Protein AF-A0A1V5GXY2-F1 (afdb_monomer_lite)

Sequence (217 aa):
MSWTTAIADFRTQANDGPTDKLRHRKKVFGVQDSVNTVFKTLEFRRITDFTAPTGVTGVFVNNALVTVTADDFDVGEFNVETAPADGDELVCTYYIQFFLDTEISLFLNLATQWLGFGEDFTNVGVGFRPAAIQYAIYEGFNKLAMKWHENQSQTFRLEDAPNKENIEYLNWMNATADNALKRATELRDNNYTRQGQSKAPLFKVAGGRVQNTTPMR

Radius of gyration: 25.31 Å; chains: 1; bounding box: 48×54×92 Å

Foldseek 3Di:
DDDPDLLVVLCVVLLFDQASAKDAFAAWDDAQAQPDFKIFDPAQAFPDDQQDDDPRWHKDKQNHGFHWPDADRRRRMTGTPTRHHHPITITTMTTGGQDDSVLLLVLLQVLCVVVVQHRDNVSDDPLLSLLSSLSSLLVSLVVSLVVLVVCLVVPDDPVCRDDPVSVVVSVVSNVSSVVSNVVSVVSSLVSCVVVVNNPDPPDDPPPPPDPPDDDDD

pLDDT: mean 80.66, std 13.04, range [42.75, 95.19]

Secondary structure (DSSP, 8-state):
---S-HHHHHHHHTT-STTS-EEEEEE-BS--SSS--EEE-S-S-B-S-SSS--TTSEEEETTEEE-EEEEETTTTEEEESSPPPTT--EEEEEEB-S--HHHHHHHHHHHHHHHTS-S-GGGS-TTTHHHHHHHHHHHHHHHHHHHHHHHHHHH--TTSPPPTHHHHHHHHHHHHHHHHHHHHHHHHHHHHHHTTGGGS-TT----------PPP-

Structure (mmCIF, N/CA/C/O backbone):
data_AF-A0A1V5GXY2-F1
#
_entry.id   AF-A0A1V5GXY2-F1
#
loop_
_atom_site.group_PDB
_atom_site.id
_atom_site.type_symbol
_atom_site.label_atom_id
_atom_site.label_alt_id
_atom_site.label_comp_id
_atom_site.label_asym_id
_atom_site.label_entity_id
_atom_site.label_seq_id
_atom_site.pdbx_PDB_ins_code
_atom_site.Cartn_x
_atom_site.Cartn_y
_atom_site.Cartn_z
_atom_site.occupancy
_atom_site.B_iso_or_equiv
_atom_site.auth_seq_id
_atom_site.auth_comp_id
_atom_site.auth_asym_id
_atom_site.auth_atom_id
_atom_site.pdbx_PDB_model_num
ATOM 1 N N . MET A 1 1 ? -23.423 -9.133 5.964 1.00 44.66 1 MET A N 1
ATOM 2 C CA . MET A 1 1 ? -22.406 -9.673 5.041 1.00 44.66 1 MET A CA 1
ATOM 3 C C . MET A 1 1 ? -21.208 -10.091 5.873 1.00 44.66 1 MET A C 1
ATOM 5 O O . MET A 1 1 ? -20.559 -9.228 6.442 1.00 44.66 1 MET A O 1
ATOM 9 N N . SER A 1 2 ? -21.025 -11.396 6.063 1.00 42.75 2 SER A N 1
ATOM 10 C CA . SER A 1 2 ? -19.860 -11.978 6.734 1.00 42.75 2 SER A CA 1
ATOM 11 C C . SER A 1 2 ? -18.850 -12.296 5.642 1.00 42.75 2 SER A C 1
ATOM 13 O O . SER A 1 2 ? -19.100 -13.208 4.858 1.00 42.75 2 SER A O 1
ATOM 15 N N . TRP A 1 3 ? -17.768 -11.534 5.542 1.00 56.09 3 TRP A N 1
ATOM 16 C CA . TRP A 1 3 ? -16.662 -11.884 4.658 1.00 56.09 3 TRP A CA 1
ATOM 17 C C . TRP A 1 3 ? -15.856 -13.018 5.304 1.00 56.09 3 TRP A C 1
ATOM 19 O O . TRP A 1 3 ? -15.869 -13.191 6.524 1.00 56.09 3 TRP A O 1
ATOM 29 N N . THR A 1 4 ? -15.242 -13.867 4.485 1.00 71.31 4 THR A N 1
ATOM 30 C CA . THR A 1 4 ? -14.711 -15.178 4.895 1.00 71.31 4 THR A CA 1
ATOM 31 C C . THR A 1 4 ? -13.510 -15.098 5.841 1.00 71.31 4 THR A C 1
ATOM 33 O O . THR A 1 4 ? -13.346 -15.996 6.662 1.00 71.31 4 THR A O 1
ATOM 36 N N . THR A 1 5 ? -12.698 -14.033 5.782 1.00 85.44 5 THR A N 1
ATOM 37 C CA . THR A 1 5 ? -11.563 -13.791 6.694 1.00 85.44 5 THR A CA 1
ATOM 38 C C . THR A 1 5 ? -11.345 -12.293 6.942 1.00 85.44 5 THR A C 1
ATOM 40 O O . THR A 1 5 ? -11.671 -11.462 6.096 1.00 85.44 5 THR A O 1
ATOM 43 N N . ALA A 1 6 ? -10.729 -11.943 8.078 1.00 85.19 6 ALA A N 1
ATOM 44 C CA . ALA A 1 6 ? -10.382 -10.558 8.427 1.00 85.19 6 ALA A CA 1
ATOM 45 C C . ALA A 1 6 ? -9.431 -9.893 7.409 1.00 85.19 6 ALA A C 1
ATOM 47 O O . ALA A 1 6 ? -9.502 -8.689 7.169 1.00 85.19 6 ALA A O 1
ATOM 48 N N . ILE A 1 7 ? -8.565 -10.691 6.779 1.00 89.75 7 ILE A N 1
ATOM 49 C CA . ILE A 1 7 ? -7.644 -10.239 5.729 1.00 89.75 7 ILE A CA 1
ATOM 50 C C . ILE A 1 7 ? -8.418 -9.886 4.454 1.00 89.75 7 ILE A C 1
ATOM 52 O O . ILE A 1 7 ? -8.183 -8.833 3.866 1.00 89.75 7 ILE A O 1
ATOM 56 N N . ALA A 1 8 ? -9.374 -10.724 4.039 1.00 88.25 8 ALA A N 1
ATOM 57 C CA . ALA A 1 8 ? -10.219 -10.430 2.881 1.00 88.25 8 ALA A CA 1
ATOM 58 C C . ALA A 1 8 ? -11.080 -9.175 3.113 1.00 88.25 8 ALA A C 1
ATOM 60 O O . ALA A 1 8 ? -11.234 -8.348 2.211 1.00 88.25 8 ALA A O 1
ATOM 61 N N . ASP A 1 9 ? -11.577 -9.004 4.340 1.00 88.12 9 ASP A N 1
ATOM 62 C CA . ASP A 1 9 ? -12.283 -7.803 4.793 1.00 88.12 9 ASP A CA 1
ATOM 63 C C . ASP A 1 9 ? -11.425 -6.540 4.638 1.00 88.12 9 ASP A C 1
ATOM 65 O O . ASP A 1 9 ? -11.857 -5.551 4.039 1.00 88.12 9 ASP A O 1
ATOM 69 N N . PHE A 1 10 ? -10.186 -6.590 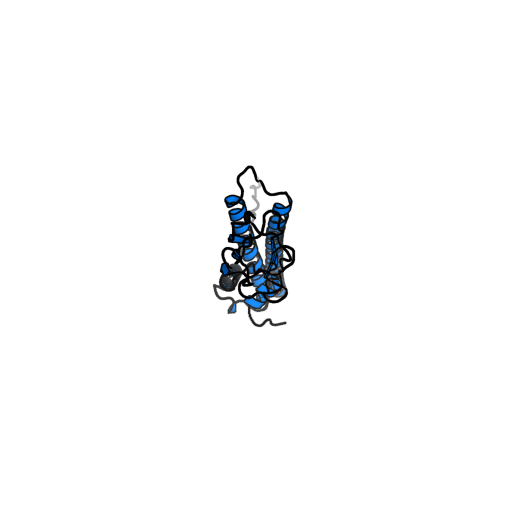5.137 1.00 90.62 10 PHE A N 1
ATOM 70 C CA . PHE A 1 10 ? -9.223 -5.504 4.996 1.00 90.62 10 PHE A CA 1
ATOM 71 C C . PHE A 1 10 ? -8.949 -5.186 3.523 1.00 90.62 10 PHE A C 1
ATOM 73 O O . PHE A 1 10 ? -9.070 -4.031 3.119 1.00 90.62 10 PHE A O 1
ATOM 80 N N . ARG A 1 11 ? -8.627 -6.199 2.705 1.00 90.38 11 ARG A N 1
ATOM 81 C CA . ARG A 1 11 ? -8.297 -6.007 1.282 1.00 90.38 11 ARG A CA 1
ATOM 82 C C . ARG A 1 11 ? -9.446 -5.362 0.520 1.00 90.38 11 ARG A C 1
ATOM 84 O O . ARG A 1 11 ? -9.216 -4.437 -0.251 1.00 90.38 11 ARG A O 1
ATOM 91 N N . THR A 1 12 ? -10.675 -5.793 0.789 1.00 88.19 12 THR A N 1
ATOM 92 C CA . THR A 1 12 ? -11.873 -5.226 0.159 1.00 88.19 12 THR A CA 1
ATOM 93 C C . THR A 1 12 ? -12.048 -3.753 0.531 1.00 88.19 12 THR A C 1
ATOM 95 O O . THR A 1 12 ? -12.295 -2.916 -0.334 1.00 88.19 12 THR A O 1
ATOM 98 N N . GLN A 1 13 ? -11.886 -3.401 1.810 1.00 89.00 13 GLN A N 1
ATOM 99 C CA . GLN A 1 13 ? -12.049 -2.016 2.267 1.00 89.00 13 GLN A CA 1
ATOM 100 C C . GLN A 1 13 ? -10.896 -1.096 1.841 1.00 89.00 13 GLN A C 1
ATOM 102 O O . GLN A 1 13 ? -11.123 0.087 1.595 1.00 89.00 13 GLN A O 1
ATOM 107 N N . ALA A 1 14 ? -9.678 -1.628 1.728 1.00 87.94 14 ALA A N 1
ATOM 108 C CA . ALA A 1 14 ? -8.499 -0.910 1.249 1.00 87.94 14 ALA A CA 1
ATOM 109 C C . ALA A 1 14 ? -8.382 -0.879 -0.290 1.00 87.94 14 ALA A C 1
ATOM 111 O O . ALA A 1 14 ? -7.418 -0.314 -0.814 1.00 87.94 14 ALA A O 1
ATOM 112 N N . ASN A 1 15 ? -9.339 -1.483 -1.013 1.00 87.12 15 ASN A N 1
ATOM 113 C CA . ASN A 1 15 ? -9.311 -1.657 -2.469 1.00 87.12 15 ASN A CA 1
ATOM 114 C C . ASN A 1 15 ? -7.985 -2.286 -2.951 1.00 87.12 15 ASN A C 1
ATOM 116 O O . ASN A 1 15 ? -7.353 -1.800 -3.889 1.00 87.12 15 ASN A O 1
ATOM 120 N N . ASP A 1 16 ? -7.482 -3.277 -2.205 1.00 87.94 16 ASP A N 1
ATOM 121 C CA . ASP A 1 16 ? -6.182 -3.950 -2.377 1.00 87.94 16 ASP A CA 1
ATOM 122 C C . ASP A 1 16 ? -6.325 -5.429 -2.760 1.00 87.94 16 ASP A C 1
ATOM 124 O O . ASP A 1 16 ? -5.561 -6.298 -2.327 1.00 87.94 16 ASP A O 1
ATOM 128 N N . GLY A 1 17 ? -7.337 -5.728 -3.570 1.00 86.12 17 GLY A N 1
ATOM 129 C CA . GLY A 1 17 ? -7.462 -6.986 -4.286 1.00 86.12 17 GLY A CA 1
ATOM 130 C C . GLY A 1 17 ? -6.390 -7.145 -5.375 1.00 86.12 17 GLY A C 1
ATOM 131 O O . GLY A 1 17 ? -5.736 -6.179 -5.774 1.00 86.12 17 GLY A O 1
ATOM 132 N N . PRO A 1 18 ? -6.183 -8.376 -5.872 1.00 81.69 18 PRO A N 1
ATOM 133 C CA . PRO A 1 18 ? -5.113 -8.700 -6.821 1.00 81.69 18 PRO A CA 1
ATOM 134 C C . PRO A 1 18 ? -5.265 -8.030 -8.195 1.00 81.69 18 PRO A C 1
ATOM 136 O O . PRO A 1 18 ? -4.299 -7.941 -8.945 1.00 81.69 18 PRO A O 1
ATOM 139 N N . THR A 1 19 ? -6.464 -7.553 -8.530 1.00 83.31 19 THR A N 1
ATOM 140 C CA . THR A 1 19 ? -6.784 -6.937 -9.828 1.00 83.31 19 THR A CA 1
ATOM 141 C C . THR A 1 19 ? -7.231 -5.481 -9.716 1.00 83.31 19 THR A C 1
ATOM 143 O O . THR A 1 19 ? -7.589 -4.873 -10.721 1.00 83.31 19 THR A O 1
ATOM 146 N N . ASP A 1 20 ? -7.232 -4.905 -8.514 1.00 83.44 20 ASP A N 1
ATOM 147 C CA . ASP A 1 20 ? -7.887 -3.613 -8.264 1.00 83.44 20 ASP A CA 1
ATOM 148 C C . ASP A 1 20 ? -7.062 -2.424 -8.772 1.00 83.44 20 ASP A C 1
ATOM 150 O O . ASP A 1 20 ? -7.600 -1.362 -9.091 1.00 83.44 20 ASP A O 1
ATOM 154 N N . LYS A 1 21 ? -5.738 -2.592 -8.863 1.00 86.38 21 LYS A N 1
ATOM 155 C CA . LYS A 1 21 ? -4.801 -1.513 -9.190 1.00 86.38 21 LYS A CA 1
ATOM 156 C C . LYS A 1 21 ? -3.990 -1.849 -10.433 1.00 86.38 21 LYS A C 1
ATOM 158 O O . LYS A 1 21 ? -2.901 -2.411 -10.343 1.00 86.38 21 LYS A O 1
ATOM 163 N N . LEU A 1 22 ? -4.519 -1.474 -11.595 1.00 87.75 22 LEU A N 1
ATOM 164 C CA . LEU A 1 22 ? -3.826 -1.595 -12.876 1.00 87.75 22 LEU A CA 1
ATOM 165 C C . LEU A 1 22 ? -2.972 -0.351 -13.153 1.00 87.75 22 LEU A C 1
ATOM 167 O O . LEU A 1 22 ? -3.466 0.778 -13.159 1.00 87.75 22 LEU A O 1
ATOM 171 N N . ARG A 1 23 ? -1.693 -0.558 -13.460 1.00 87.06 23 ARG A N 1
ATOM 172 C CA . ARG A 1 23 ? -0.835 0.434 -14.112 1.00 87.06 23 ARG A CA 1
ATOM 173 C C . ARG A 1 23 ? -0.823 0.121 -15.598 1.00 87.06 23 ARG A C 1
ATOM 175 O O . ARG A 1 23 ? -0.231 -0.871 -16.003 1.00 87.06 23 ARG A O 1
ATOM 182 N N . HIS A 1 24 ? -1.514 0.927 -16.397 1.00 87.81 24 HIS A N 1
ATOM 183 C CA . HIS A 1 24 ? -1.604 0.727 -17.841 1.00 87.81 24 HIS A CA 1
ATOM 184 C C . HIS A 1 24 ? -0.564 1.570 -18.575 1.00 87.81 24 HIS A C 1
ATOM 186 O O . HIS A 1 24 ? -0.506 2.778 -18.354 1.00 87.81 24 HIS A O 1
ATOM 192 N N . ARG A 1 25 ? 0.230 0.934 -19.448 1.00 84.50 25 ARG A N 1
ATOM 193 C CA . ARG A 1 25 ? 1.237 1.581 -20.311 1.00 84.50 25 ARG A CA 1
ATOM 194 C C . ARG A 1 25 ? 2.108 2.603 -19.575 1.00 84.50 25 ARG A C 1
ATOM 196 O O . ARG A 1 25 ? 2.349 3.710 -20.050 1.00 84.50 25 ARG A O 1
ATOM 203 N N . LYS A 1 26 ? 2.581 2.229 -18.388 1.00 86.56 26 LYS A N 1
ATOM 204 C CA . LYS A 1 26 ? 3.479 3.071 -17.602 1.00 86.56 26 LYS A CA 1
ATOM 205 C C . LYS A 1 26 ? 4.882 2.999 -18.204 1.00 86.56 26 LYS A C 1
ATOM 207 O O . LYS A 1 26 ? 5.376 1.903 -18.473 1.00 86.56 26 LYS A O 1
ATOM 212 N N . LYS A 1 27 ? 5.524 4.154 -18.386 1.00 84.56 27 LYS A N 1
ATOM 213 C CA . LYS A 1 27 ? 6.933 4.231 -18.794 1.00 84.56 27 LYS A CA 1
ATOM 214 C C . LYS A 1 27 ? 7.839 3.631 -17.723 1.00 84.56 27 LYS A C 1
ATOM 216 O O . LYS A 1 27 ? 7.535 3.707 -16.528 1.00 84.56 27 LYS A O 1
ATOM 221 N N . VAL A 1 28 ? 8.932 3.028 -18.169 1.00 83.81 28 VAL A N 1
ATOM 222 C CA . VAL A 1 28 ? 9.926 2.381 -17.306 1.00 83.81 28 VAL A CA 1
ATOM 223 C C . VAL A 1 28 ? 11.208 3.195 -17.242 1.00 83.81 28 VAL A C 1
ATOM 225 O O . VAL A 1 28 ? 11.448 4.061 -18.078 1.00 83.81 28 VAL A O 1
ATOM 228 N N . PHE A 1 29 ? 12.013 2.925 -16.222 1.00 83.06 29 PHE A N 1
ATOM 229 C CA . PHE A 1 29 ? 13.296 3.576 -16.008 1.00 83.06 29 PHE A CA 1
ATOM 230 C C . PHE A 1 29 ? 14.418 2.723 -16.588 1.00 83.06 29 PHE A C 1
ATOM 232 O O . PHE A 1 29 ? 14.408 1.501 -16.454 1.00 83.06 29 PHE A O 1
ATOM 239 N N . GLY A 1 30 ? 15.387 3.389 -17.205 1.00 80.81 30 GLY A N 1
ATOM 240 C CA . GLY A 1 30 ? 16.531 2.778 -17.872 1.00 80.81 30 GLY A CA 1
ATOM 241 C C . GLY A 1 30 ? 16.896 3.580 -19.116 1.00 80.81 30 GLY A C 1
ATOM 242 O O . GLY A 1 30 ? 16.036 4.225 -19.715 1.00 80.81 30 GLY A O 1
ATOM 243 N N . VAL A 1 31 ? 18.175 3.574 -19.484 1.00 82.12 31 VAL A N 1
ATOM 244 C CA . VAL A 1 31 ? 18.623 4.175 -20.746 1.00 82.12 31 VAL A CA 1
ATOM 245 C C . VAL A 1 31 ? 18.238 3.227 -21.882 1.00 82.12 31 VAL A C 1
ATOM 247 O O . VAL A 1 31 ? 18.360 2.014 -21.730 1.00 82.12 31 VAL A O 1
ATOM 250 N N . GLN A 1 32 ? 17.742 3.767 -22.993 1.00 83.25 32 GLN A N 1
ATOM 251 C CA . GLN A 1 32 ? 17.415 3.013 -24.203 1.00 83.25 32 GLN A CA 1
ATOM 252 C C . GLN A 1 32 ? 18.460 3.356 -25.266 1.00 83.25 32 GLN A C 1
ATOM 254 O O . GLN A 1 32 ? 18.294 4.302 -26.021 1.00 83.25 32 GLN A O 1
ATOM 259 N N . ASP A 1 33 ? 19.582 2.642 -25.267 1.00 85.38 33 ASP A N 1
ATOM 260 C CA . ASP A 1 33 ? 20.751 2.917 -26.117 1.00 85.38 33 ASP A CA 1
ATOM 261 C C . ASP A 1 33 ? 21.081 1.750 -27.062 1.00 85.38 33 ASP A C 1
ATOM 263 O O . ASP A 1 33 ? 22.199 1.644 -27.563 1.00 85.38 33 ASP A O 1
ATOM 267 N N . SER A 1 34 ? 20.120 0.856 -27.324 1.00 84.94 34 SER A N 1
ATOM 268 C CA . SER A 1 34 ? 20.318 -0.394 -28.084 1.00 84.94 34 SER A CA 1
ATOM 269 C C . SER A 1 34 ? 21.293 -1.398 -27.447 1.00 84.94 34 SER A C 1
ATOM 271 O O . SER A 1 34 ? 21.597 -2.420 -28.064 1.00 84.94 34 SER A O 1
ATOM 273 N N . VAL A 1 35 ? 21.782 -1.142 -26.228 1.00 86.62 35 VAL A N 1
ATOM 274 C CA . VAL A 1 35 ? 22.705 -2.023 -25.492 1.00 86.62 35 VAL A CA 1
ATOM 275 C C . VAL A 1 35 ? 22.098 -2.449 -24.159 1.00 86.62 35 VAL A C 1
ATOM 277 O O . VAL A 1 35 ? 22.189 -3.618 -23.779 1.00 86.62 35 VAL A O 1
ATOM 280 N N . ASN A 1 36 ? 21.461 -1.521 -23.449 1.00 87.00 36 ASN A N 1
ATOM 281 C CA . ASN A 1 36 ? 20.855 -1.788 -22.161 1.00 87.00 36 ASN A CA 1
ATOM 282 C C . ASN A 1 36 ? 19.627 -2.700 -22.300 1.00 87.00 36 ASN A C 1
ATOM 284 O O . ASN A 1 36 ? 18.685 -2.425 -23.045 1.00 87.00 36 ASN A O 1
ATOM 288 N N . THR A 1 37 ? 19.640 -3.788 -21.539 1.00 88.31 37 THR A N 1
ATOM 289 C CA . THR A 1 37 ? 18.561 -4.782 -21.478 1.00 88.31 37 THR A CA 1
ATOM 290 C C . THR A 1 37 ? 17.828 -4.765 -20.142 1.00 88.31 37 THR A C 1
ATOM 292 O O . THR A 1 37 ? 16.787 -5.408 -20.024 1.00 88.31 37 THR A O 1
ATOM 295 N N . VAL A 1 38 ? 18.337 -4.016 -19.157 1.00 87.00 38 VAL A N 1
ATOM 296 C CA . VAL A 1 38 ? 17.816 -3.967 -17.790 1.00 87.00 38 VAL A CA 1
ATOM 297 C C . VAL A 1 38 ? 16.975 -2.712 -17.605 1.00 87.00 38 VAL A C 1
ATOM 299 O O . VAL A 1 38 ? 17.433 -1.588 -17.841 1.00 87.00 38 VAL A O 1
ATOM 302 N N . PHE A 1 39 ? 15.742 -2.898 -17.149 1.00 86.69 39 PHE A N 1
ATOM 303 C CA . PHE A 1 39 ? 14.796 -1.815 -16.920 1.00 86.69 39 PHE A CA 1
ATOM 304 C C . PHE A 1 39 ? 14.089 -1.984 -15.583 1.00 86.69 39 PHE A C 1
ATOM 306 O O . PHE A 1 39 ? 13.966 -3.084 -15.050 1.00 86.69 39 PHE A O 1
ATOM 313 N N . LYS A 1 40 ? 13.604 -0.871 -15.031 1.00 84.69 40 LYS A N 1
ATOM 314 C CA . LYS A 1 40 ? 12.989 -0.852 -13.706 1.00 84.69 40 LYS A CA 1
ATOM 315 C C . LYS A 1 40 ? 11.630 -0.169 -13.698 1.00 84.69 40 LYS A C 1
ATOM 317 O O . LYS A 1 40 ? 11.428 0.912 -14.253 1.00 84.69 40 LYS A O 1
ATOM 322 N N . THR A 1 41 ? 10.693 -0.792 -13.001 1.00 80.62 41 THR A N 1
ATOM 323 C CA . THR A 1 41 ? 9.432 -0.198 -12.572 1.00 80.62 41 THR A CA 1
ATOM 324 C C . THR A 1 41 ? 9.620 0.409 -11.177 1.00 80.62 41 THR A C 1
ATOM 326 O O . THR A 1 41 ? 10.204 -0.205 -10.296 1.00 80.62 41 THR A O 1
ATOM 329 N N . LEU A 1 42 ? 9.154 1.642 -10.956 1.00 73.50 42 LEU A N 1
ATOM 330 C CA . LEU A 1 42 ? 9.304 2.339 -9.661 1.00 73.50 42 LEU A CA 1
ATOM 331 C C . LEU A 1 42 ? 8.409 1.800 -8.528 1.00 73.50 42 LEU A C 1
ATOM 333 O O . LEU A 1 42 ? 8.384 2.374 -7.443 1.00 73.50 42 LEU A O 1
ATOM 337 N N . GLU A 1 43 ? 7.603 0.773 -8.779 1.00 74.75 43 GLU A N 1
ATOM 338 C CA . GLU A 1 43 ? 6.622 0.298 -7.803 1.00 74.75 43 GLU A CA 1
ATOM 339 C C . GLU A 1 43 ? 7.232 -0.816 -6.953 1.00 74.75 43 GLU A C 1
ATOM 341 O O . GLU A 1 43 ? 7.825 -1.750 -7.475 1.00 74.75 43 GLU A O 1
ATOM 346 N N . PHE A 1 44 ? 7.047 -0.738 -5.635 1.00 66.12 44 PHE A N 1
ATOM 347 C CA . PHE A 1 44 ? 7.721 -1.628 -4.682 1.00 66.12 44 PHE A CA 1
ATOM 348 C C . PHE A 1 44 ? 7.187 -3.057 -4.630 1.00 66.12 44 PHE A C 1
ATOM 350 O O . PHE A 1 44 ? 7.751 -3.861 -3.896 1.00 66.12 44 PHE A O 1
ATOM 357 N N . ARG A 1 45 ? 6.029 -3.321 -5.248 1.00 74.94 45 ARG A N 1
ATOM 358 C CA . ARG A 1 45 ? 5.304 -4.594 -5.141 1.00 74.94 45 ARG A CA 1
ATOM 359 C C . ARG A 1 45 ? 4.411 -4.811 -6.353 1.00 74.94 45 ARG A C 1
ATOM 361 O O . ARG A 1 45 ? 3.273 -4.328 -6.405 1.00 74.94 45 ARG A O 1
ATOM 368 N N . ARG A 1 46 ? 4.940 -5.536 -7.333 1.00 84.19 46 ARG A N 1
ATOM 369 C CA . ARG A 1 46 ? 4.193 -5.982 -8.509 1.00 84.19 46 ARG A CA 1
ATOM 370 C C . ARG A 1 46 ? 3.673 -7.400 -8.272 1.00 84.19 46 ARG A C 1
ATOM 372 O O . ARG A 1 46 ? 4.352 -8.218 -7.671 1.00 84.19 46 ARG A O 1
ATOM 379 N N . ILE A 1 47 ? 2.458 -7.681 -8.737 1.00 82.19 47 ILE A N 1
ATOM 380 C CA . ILE A 1 47 ? 1.857 -9.029 -8.654 1.00 82.19 47 ILE A CA 1
ATOM 381 C C . ILE A 1 47 ? 2.102 -9.802 -9.948 1.00 82.19 47 ILE A C 1
ATOM 383 O O . ILE A 1 47 ? 2.230 -11.020 -9.956 1.00 82.19 47 ILE A O 1
ATOM 387 N N . THR A 1 48 ? 2.103 -9.083 -11.068 1.00 79.00 48 THR A N 1
ATOM 388 C CA . THR A 1 48 ? 2.262 -9.674 -12.392 1.00 79.00 48 THR A CA 1
ATOM 389 C C . THR A 1 48 ? 3.717 -10.060 -12.627 1.00 79.00 48 THR A C 1
ATOM 391 O O . THR A 1 48 ? 4.597 -9.222 -12.465 1.00 79.00 48 THR A O 1
ATOM 394 N N . ASP A 1 49 ? 3.949 -11.289 -13.063 1.00 81.50 49 ASP A N 1
ATOM 395 C CA . ASP A 1 49 ? 5.223 -11.734 -13.623 1.00 81.50 49 ASP A CA 1
ATOM 396 C C . ASP A 1 49 ? 5.270 -11.388 -15.121 1.00 81.50 49 ASP A C 1
ATOM 398 O O . ASP A 1 49 ? 4.321 -11.654 -15.866 1.00 81.50 49 ASP A O 1
ATOM 402 N N . PHE A 1 50 ? 6.349 -10.750 -15.564 1.00 83.25 50 PHE A N 1
ATOM 403 C CA . PHE A 1 50 ? 6.564 -10.394 -16.962 1.00 83.25 50 PHE A CA 1
ATOM 404 C C . PHE A 1 50 ? 7.147 -11.527 -17.812 1.00 83.25 50 PHE A C 1
ATOM 406 O O . PHE A 1 50 ? 7.076 -11.432 -19.037 1.00 83.25 50 PHE A O 1
ATOM 413 N N . THR A 1 51 ? 7.657 -12.605 -17.211 1.00 81.56 51 THR A N 1
ATOM 414 C CA . THR A 1 51 ? 8.136 -13.791 -17.945 1.00 81.56 51 THR A CA 1
ATOM 415 C C . THR A 1 51 ? 6.991 -14.611 -18.552 1.00 81.56 51 THR A C 1
ATOM 417 O O . THR A 1 51 ? 7.170 -15.277 -19.571 1.00 81.56 51 THR A O 1
ATOM 420 N N . ALA A 1 52 ? 5.786 -14.513 -17.980 1.00 75.81 52 ALA A N 1
ATOM 421 C CA . ALA A 1 52 ? 4.569 -15.164 -18.461 1.00 75.81 52 ALA A CA 1
ATOM 422 C C . ALA A 1 52 ? 3.444 -14.132 -18.690 1.00 75.81 52 ALA A C 1
ATOM 424 O O . ALA A 1 52 ? 2.462 -14.101 -17.939 1.00 75.81 52 ALA A O 1
ATOM 425 N N . PRO A 1 53 ? 3.556 -13.263 -19.716 1.00 70.62 53 PRO A N 1
ATOM 426 C CA . PRO A 1 53 ? 2.591 -12.194 -19.931 1.00 70.62 53 PRO A CA 1
ATOM 427 C C . PRO A 1 53 ? 1.198 -12.767 -20.222 1.00 70.62 53 PRO A C 1
ATOM 429 O O . PRO A 1 53 ? 0.977 -13.482 -21.200 1.00 70.62 53 PRO A O 1
ATOM 432 N N . THR A 1 54 ? 0.222 -12.430 -19.379 1.00 66.75 54 THR A N 1
ATOM 433 C CA . THR A 1 54 ? -1.199 -12.645 -19.695 1.00 66.75 54 THR A CA 1
ATOM 434 C C . THR A 1 54 ? -1.676 -11.519 -20.608 1.00 66.75 54 THR A C 1
ATOM 436 O O . THR A 1 54 ? -1.245 -10.394 -20.422 1.00 66.75 54 THR A O 1
ATOM 439 N N . GLY A 1 55 ? -2.541 -11.773 -21.596 1.00 64.81 55 GLY A N 1
ATOM 440 C CA . GLY A 1 55 ? -2.741 -10.903 -22.778 1.00 64.81 55 GLY A CA 1
ATOM 441 C C . GLY A 1 55 ? -3.044 -9.400 -22.587 1.00 64.81 55 GLY A C 1
ATOM 442 O O . GLY A 1 55 ? -3.061 -8.670 -23.572 1.00 64.81 55 GLY A O 1
ATOM 443 N N . VAL A 1 56 ? -3.269 -8.915 -21.362 1.00 73.06 56 VAL A N 1
ATOM 444 C CA . VAL A 1 56 ? -3.424 -7.484 -21.029 1.00 73.06 56 VAL A CA 1
ATOM 445 C C . VAL A 1 56 ? -2.192 -6.912 -20.299 1.00 73.06 56 VAL A C 1
ATOM 447 O O . VAL A 1 56 ? -1.963 -5.705 -20.329 1.00 73.06 56 VAL A O 1
ATOM 450 N N . THR A 1 57 ? -1.376 -7.753 -19.666 1.00 84.81 57 THR A N 1
ATOM 451 C CA . THR A 1 57 ? -0.211 -7.391 -18.847 1.00 84.81 57 THR A CA 1
ATOM 452 C C . THR A 1 57 ? 1.097 -7.845 -19.489 1.00 84.81 57 THR A C 1
ATOM 454 O O . THR A 1 57 ? 1.205 -8.981 -19.941 1.00 84.81 57 THR A O 1
ATOM 457 N N . GLY A 1 58 ? 2.116 -6.995 -19.467 1.00 85.94 58 GLY A N 1
ATOM 458 C CA . GLY A 1 58 ? 3.418 -7.311 -20.044 1.00 85.94 58 GLY A CA 1
ATOM 459 C C . GLY A 1 58 ? 4.233 -6.067 -20.362 1.00 85.94 58 GLY A C 1
ATOM 460 O O . GLY A 1 58 ? 3.836 -4.941 -20.037 1.00 85.94 58 GLY A O 1
ATOM 461 N N . VAL A 1 59 ? 5.372 -6.290 -21.006 1.00 87.25 59 VAL A N 1
ATOM 462 C CA . VAL A 1 59 ? 6.283 -5.247 -21.479 1.00 87.25 59 VAL A CA 1
ATOM 463 C C . VAL A 1 59 ? 6.065 -5.036 -22.971 1.00 87.25 59 VAL A C 1
ATOM 465 O O . VAL A 1 59 ? 5.957 -5.996 -23.731 1.00 87.25 59 VAL A O 1
ATOM 468 N N . PHE A 1 60 ? 5.985 -3.776 -23.388 1.00 88.38 60 PHE A N 1
ATOM 469 C CA . PHE A 1 60 ? 5.713 -3.386 -24.762 1.00 88.38 60 PHE A CA 1
ATOM 470 C C . PHE A 1 60 ? 6.766 -2.395 -25.259 1.00 88.38 60 PHE A C 1
ATOM 472 O O . PHE A 1 60 ? 7.005 -1.378 -24.610 1.00 88.38 60 PHE A O 1
ATOM 479 N N . VAL A 1 61 ? 7.331 -2.663 -26.435 1.00 88.81 61 VAL A N 1
ATOM 480 C CA . VAL A 1 61 ? 8.176 -1.729 -27.193 1.00 88.81 61 VAL A CA 1
ATOM 481 C C . VAL A 1 61 ? 7.387 -1.285 -28.413 1.00 88.81 61 VAL A C 1
ATOM 483 O O . VAL A 1 61 ? 6.935 -2.129 -29.185 1.00 88.81 61 VAL A O 1
ATOM 486 N N . ASN A 1 62 ? 7.161 0.021 -28.573 1.00 87.44 62 ASN A N 1
ATOM 487 C CA . ASN A 1 62 ? 6.376 0.580 -29.684 1.00 87.44 62 ASN A CA 1
ATOM 488 C C . ASN A 1 62 ? 5.029 -0.145 -29.889 1.00 87.44 62 ASN A C 1
ATOM 490 O O . ASN A 1 62 ? 4.607 -0.419 -31.012 1.00 87.44 62 ASN A O 1
ATOM 494 N N . ASN A 1 63 ? 4.352 -0.474 -28.780 1.00 84.94 63 ASN A N 1
ATOM 495 C CA . ASN A 1 63 ? 3.066 -1.182 -28.744 1.00 84.94 63 ASN A CA 1
ATOM 496 C C . ASN A 1 63 ? 3.096 -2.669 -29.181 1.00 84.94 63 ASN A C 1
ATOM 498 O O . ASN A 1 63 ? 2.037 -3.293 -29.267 1.00 84.94 63 ASN A O 1
ATOM 502 N N . ALA A 1 64 ? 4.274 -3.259 -29.403 1.00 87.69 64 ALA A N 1
ATOM 503 C CA . ALA A 1 64 ? 4.460 -4.697 -29.593 1.00 87.69 64 ALA A CA 1
ATOM 504 C C . ALA A 1 64 ? 4.898 -5.361 -28.279 1.00 87.69 64 ALA A C 1
ATOM 506 O O . ALA A 1 64 ? 5.752 -4.826 -27.576 1.00 87.69 64 ALA A O 1
ATOM 507 N N . LEU A 1 65 ? 4.307 -6.510 -27.937 1.00 85.88 65 LEU A N 1
ATOM 508 C CA . LEU A 1 65 ? 4.675 -7.276 -26.741 1.00 85.88 65 LEU A CA 1
ATOM 509 C C . LEU A 1 65 ? 6.093 -7.838 -26.900 1.00 85.88 65 LEU A C 1
ATOM 511 O O . LEU A 1 65 ? 6.408 -8.412 -27.942 1.00 85.88 65 LEU A O 1
ATOM 515 N N . VAL A 1 66 ? 6.917 -7.703 -25.863 1.00 88.25 66 VAL A N 1
ATOM 516 C CA . VAL A 1 66 ? 8.300 -8.192 -25.852 1.00 88.25 66 VAL A CA 1
ATOM 517 C C . VAL A 1 66 ? 8.491 -9.248 -24.770 1.00 88.25 66 VAL A C 1
ATOM 519 O O . VAL A 1 66 ? 7.907 -9.161 -23.689 1.00 88.25 66 VAL A O 1
ATOM 522 N N . THR A 1 67 ? 9.319 -10.246 -25.073 1.00 87.44 67 THR A N 1
ATOM 523 C CA . THR A 1 67 ? 9.699 -11.307 -24.140 1.00 87.44 67 THR A CA 1
ATOM 524 C C . THR A 1 67 ? 10.672 -10.785 -23.083 1.00 87.44 67 THR A C 1
ATOM 526 O O . THR A 1 67 ? 11.687 -10.153 -23.395 1.00 87.44 67 THR A O 1
ATOM 529 N N . VAL A 1 68 ? 10.369 -11.089 -21.823 1.00 88.94 68 VAL A N 1
ATOM 530 C CA . VAL A 1 68 ? 11.223 -10.805 -20.667 1.00 88.94 68 VAL A CA 1
ATOM 531 C C . VAL A 1 68 ? 11.940 -12.090 -20.259 1.00 88.94 68 VAL A C 1
ATOM 533 O O . VAL A 1 68 ? 11.306 -13.133 -20.109 1.00 88.94 68 VAL A O 1
ATOM 536 N N . THR A 1 69 ? 13.263 -12.024 -20.108 1.00 86.62 69 THR A N 1
ATOM 537 C CA . THR A 1 69 ? 14.130 -13.180 -19.811 1.00 86.62 69 THR A CA 1
ATOM 538 C C . THR A 1 69 ? 14.306 -13.420 -18.317 1.00 86.62 69 THR A C 1
ATOM 540 O O . THR A 1 69 ? 14.460 -14.564 -17.894 1.00 86.62 69 THR A O 1
ATOM 543 N N . ALA A 1 70 ? 14.276 -12.356 -17.519 1.00 86.25 70 ALA A N 1
ATOM 544 C CA . ALA A 1 70 ? 14.326 -12.413 -16.065 1.00 86.25 70 ALA A CA 1
ATOM 545 C C . ALA A 1 70 ? 13.481 -11.283 -15.482 1.00 86.25 70 ALA A C 1
ATOM 547 O O . ALA A 1 70 ? 13.467 -10.179 -16.026 1.00 86.25 70 ALA A O 1
ATOM 548 N N . ASP A 1 71 ? 12.789 -11.557 -14.382 1.00 84.81 71 ASP A N 1
ATOM 549 C CA . ASP A 1 71 ? 11.902 -10.598 -13.740 1.00 84.81 71 ASP A CA 1
ATOM 550 C C . ASP A 1 71 ? 11.999 -10.719 -12.215 1.00 84.81 71 ASP A C 1
ATOM 552 O O . ASP A 1 71 ? 11.870 -11.810 -11.660 1.00 84.81 71 ASP A O 1
ATOM 556 N N . ASP A 1 72 ? 12.236 -9.592 -11.549 1.00 84.00 72 ASP A N 1
ATOM 557 C CA . ASP A 1 72 ? 12.219 -9.446 -10.096 1.00 84.00 72 ASP A CA 1
ATOM 558 C C . ASP A 1 72 ? 11.023 -8.566 -9.710 1.00 84.00 72 ASP A C 1
ATOM 560 O O . ASP A 1 72 ? 11.006 -7.346 -9.910 1.00 84.00 72 ASP A O 1
ATOM 564 N N . PHE A 1 73 ? 9.989 -9.202 -9.160 1.00 78.56 73 PHE A N 1
ATOM 565 C CA . PHE A 1 73 ? 8.740 -8.543 -8.779 1.00 78.56 73 PHE A CA 1
ATOM 566 C C . PHE A 1 73 ? 8.833 -7.736 -7.475 1.00 78.56 73 PHE A C 1
ATOM 568 O O . PHE A 1 73 ? 7.982 -6.868 -7.245 1.00 78.56 73 PHE A O 1
ATOM 575 N N . ASP A 1 74 ? 9.842 -7.999 -6.640 1.00 72.94 74 ASP A N 1
ATOM 576 C CA . ASP A 1 74 ? 10.049 -7.323 -5.357 1.00 72.94 74 ASP A CA 1
ATOM 577 C C . ASP A 1 74 ? 10.764 -5.983 -5.554 1.00 72.94 74 ASP A C 1
ATOM 579 O O . ASP A 1 74 ? 10.420 -4.976 -4.928 1.00 72.94 74 ASP A O 1
ATOM 583 N N . VAL A 1 75 ? 11.754 -5.955 -6.447 1.00 75.00 75 VAL A N 1
ATOM 584 C CA . VAL A 1 75 ? 12.507 -4.738 -6.790 1.00 75.00 75 VAL A CA 1
ATOM 585 C C . VAL A 1 75 ? 11.874 -3.998 -7.973 1.00 75.00 75 VAL A C 1
ATOM 587 O O . VAL A 1 75 ? 12.103 -2.797 -8.146 1.00 75.00 75 VAL A O 1
ATOM 590 N N . GLY A 1 76 ? 11.060 -4.696 -8.769 1.00 77.69 76 GLY A N 1
ATOM 591 C CA . GLY A 1 76 ? 10.441 -4.178 -9.984 1.00 77.69 76 GLY A CA 1
ATOM 592 C C . GLY A 1 76 ? 11.409 -4.101 -11.167 1.00 77.69 76 GLY A C 1
ATOM 593 O O . GLY A 1 76 ? 11.134 -3.357 -12.110 1.00 77.69 76 GLY A O 1
ATOM 594 N N . GLU A 1 77 ? 12.536 -4.808 -11.106 1.00 86.19 77 GLU A N 1
ATOM 595 C CA . GLU A 1 77 ? 13.569 -4.858 -12.145 1.00 86.19 77 GLU A CA 1
ATOM 596 C C . GLU A 1 77 ? 13.310 -6.027 -13.096 1.00 86.19 77 GLU A C 1
ATOM 598 O O . GLU A 1 77 ? 12.895 -7.099 -12.668 1.00 86.19 77 GLU A O 1
ATOM 603 N N . PHE A 1 78 ? 13.523 -5.824 -14.391 1.00 88.56 78 PHE A N 1
ATOM 604 C CA . PHE A 1 78 ? 13.301 -6.856 -15.394 1.00 88.56 78 PHE A CA 1
ATOM 605 C C . PHE A 1 78 ? 14.270 -6.722 -16.565 1.00 88.56 78 PHE A C 1
ATOM 607 O O . PHE A 1 78 ? 14.690 -5.620 -16.928 1.00 88.56 78 PHE A O 1
ATOM 614 N N . ASN A 1 79 ? 14.565 -7.860 -17.188 1.00 90.62 79 ASN A N 1
ATOM 615 C CA . ASN A 1 79 ? 15.485 -7.966 -18.310 1.00 90.62 79 ASN A CA 1
ATOM 616 C C . ASN A 1 79 ? 14.736 -8.334 -19.583 1.00 90.62 79 ASN A C 1
ATOM 618 O O . ASN A 1 79 ? 14.027 -9.338 -19.645 1.00 90.62 79 ASN A O 1
ATOM 622 N N . VAL A 1 80 ? 14.925 -7.534 -20.620 1.00 89.50 80 VAL A N 1
ATOM 623 C CA . VAL A 1 80 ? 14.352 -7.773 -21.944 1.00 89.50 80 VAL A CA 1
ATOM 624 C C . VAL A 1 80 ? 15.336 -8.592 -22.778 1.00 89.50 80 VAL A C 1
ATOM 626 O O . 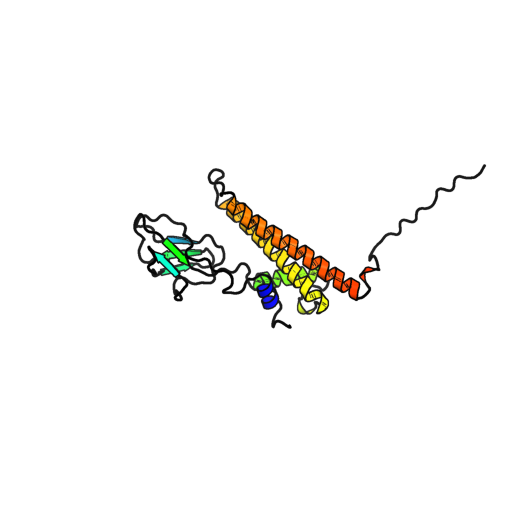VAL A 1 80 ? 16.545 -8.397 -22.685 1.00 89.50 80 VAL A O 1
ATOM 629 N N . GLU A 1 81 ? 14.835 -9.518 -23.599 1.00 87.56 81 GLU A N 1
ATOM 630 C CA . GLU A 1 81 ? 15.689 -10.363 -24.451 1.00 87.56 81 GLU A CA 1
ATOM 631 C C . GLU A 1 81 ? 16.471 -9.555 -25.498 1.00 87.56 81 GLU A C 1
ATOM 633 O O . GLU A 1 81 ? 17.645 -9.817 -25.751 1.00 87.56 81 GLU A O 1
ATOM 638 N N . THR A 1 82 ? 15.819 -8.562 -26.105 1.00 87.69 82 THR A N 1
ATOM 639 C CA . THR A 1 82 ? 16.410 -7.675 -27.114 1.00 87.69 82 THR A CA 1
ATOM 640 C C . THR A 1 82 ? 16.385 -6.239 -26.605 1.00 87.69 82 THR A C 1
ATOM 642 O O . 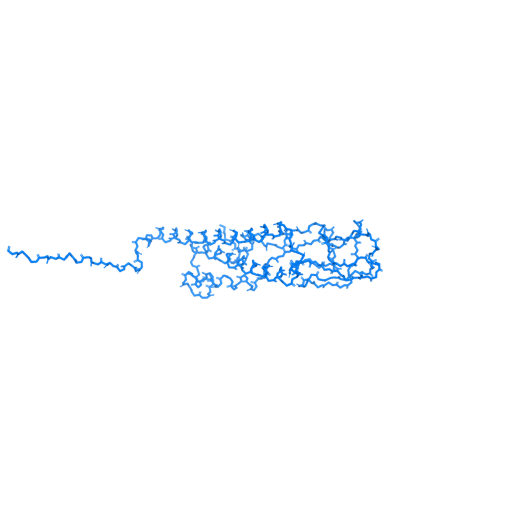THR A 1 82 ? 15.328 -5.742 -26.215 1.00 87.69 82 THR A O 1
ATOM 645 N N . ALA A 1 83 ? 17.542 -5.573 -26.611 1.00 87.56 83 ALA A N 1
ATOM 646 C CA . ALA A 1 83 ? 17.638 -4.175 -26.208 1.00 87.56 83 ALA A CA 1
ATOM 647 C C . ALA A 1 83 ? 16.823 -3.283 -27.172 1.00 87.56 83 ALA A C 1
ATOM 649 O O . ALA A 1 83 ? 16.989 -3.410 -28.389 1.00 87.56 83 ALA A O 1
ATOM 650 N N . PRO A 1 84 ? 15.945 -2.402 -26.661 1.00 87.62 84 PRO A N 1
ATOM 651 C CA . PRO A 1 84 ? 15.198 -1.463 -27.492 1.00 87.62 84 PRO A CA 1
ATOM 652 C C . PRO A 1 84 ? 16.143 -0.448 -28.146 1.00 87.62 84 PRO A C 1
ATOM 654 O O . PRO A 1 84 ? 17.148 -0.053 -27.545 1.00 87.62 84 PRO A O 1
ATOM 657 N N . ALA A 1 85 ? 15.817 -0.030 -29.369 1.00 87.50 85 ALA A N 1
ATOM 658 C CA . ALA A 1 85 ? 16.623 0.926 -30.111 1.00 87.50 85 ALA A CA 1
ATOM 659 C C . ALA A 1 85 ? 16.559 2.325 -29.478 1.00 87.50 85 ALA A C 1
ATOM 661 O O . ALA A 1 85 ? 15.626 2.655 -28.740 1.00 87.50 85 ALA A O 1
ATOM 662 N N . ASP A 1 86 ? 17.548 3.164 -29.789 1.00 83.88 86 ASP A N 1
ATOM 663 C CA . ASP A 1 86 ? 17.520 4.568 -29.374 1.00 83.88 86 ASP A CA 1
ATOM 664 C C . ASP A 1 86 ? 16.304 5.281 -29.997 1.00 83.88 86 ASP A C 1
ATOM 666 O O . ASP A 1 86 ? 16.117 5.278 -31.217 1.00 83.88 86 ASP A O 1
ATOM 670 N N . GLY A 1 87 ? 15.451 5.849 -29.141 1.00 80.31 87 GLY A N 1
ATOM 671 C CA . GLY A 1 87 ? 14.187 6.490 -29.515 1.00 80.31 87 GLY A CA 1
ATOM 672 C C . GLY A 1 87 ? 12.929 5.611 -29.439 1.00 80.31 87 GLY A C 1
ATOM 673 O O . GLY A 1 87 ? 11.835 6.135 -29.658 1.00 80.31 87 GLY A O 1
ATOM 674 N N . ASP A 1 88 ? 13.042 4.321 -29.106 1.00 85.94 88 ASP A N 1
ATOM 675 C CA . ASP A 1 88 ? 11.878 3.441 -28.928 1.00 85.94 88 ASP A CA 1
ATOM 676 C C . ASP A 1 88 ? 11.079 3.774 -27.658 1.00 85.94 88 ASP A C 1
ATOM 678 O O . ASP A 1 88 ? 11.637 4.117 -26.620 1.00 85.94 88 ASP A O 1
ATOM 682 N N . GLU A 1 89 ? 9.755 3.597 -27.677 1.00 84.62 89 GLU A N 1
ATOM 683 C CA . GLU A 1 89 ? 8.936 3.760 -26.472 1.00 84.62 89 GLU A CA 1
ATOM 684 C C . GLU A 1 89 ? 8.756 2.421 -25.739 1.00 84.62 89 GLU A C 1
ATOM 686 O O . GLU A 1 89 ? 8.027 1.539 -26.204 1.00 84.62 89 GLU A O 1
ATOM 691 N N . LEU A 1 90 ? 9.390 2.282 -24.568 1.00 86.25 90 LEU A N 1
ATOM 692 C CA . LEU A 1 90 ? 9.237 1.124 -23.684 1.00 86.25 90 LEU A CA 1
ATOM 693 C C . LEU A 1 90 ? 8.220 1.430 -22.576 1.00 86.25 90 LEU A C 1
ATOM 695 O O . LEU A 1 90 ? 8.426 2.289 -21.711 1.00 86.25 90 LEU A O 1
ATOM 699 N N . VAL A 1 91 ? 7.110 0.696 -22.592 1.00 88.69 91 VAL A N 1
ATOM 700 C CA . VAL A 1 91 ? 6.037 0.794 -21.597 1.00 88.69 91 VAL A CA 1
ATOM 701 C C . VAL A 1 91 ? 5.695 -0.573 -21.036 1.00 88.69 91 VAL A C 1
ATOM 703 O O . VAL A 1 91 ? 5.868 -1.599 -21.682 1.00 88.69 91 VAL A O 1
ATOM 706 N N . CYS A 1 92 ? 5.148 -0.602 -19.830 1.00 87.81 92 CYS A N 1
ATOM 707 C CA . CYS A 1 92 ? 4.709 -1.835 -19.195 1.00 87.81 92 CYS A CA 1
ATOM 708 C C . CYS A 1 92 ? 3.296 -1.696 -18.624 1.00 87.81 92 CYS A C 1
ATOM 710 O O . CYS A 1 92 ? 2.855 -0.610 -18.235 1.00 87.81 92 CYS A O 1
ATOM 712 N N . THR A 1 93 ? 2.573 -2.814 -18.599 1.00 89.88 93 THR A N 1
ATOM 713 C CA . THR A 1 93 ? 1.234 -2.915 -18.012 1.00 89.88 93 THR A CA 1
ATOM 714 C C . THR A 1 93 ? 1.216 -4.010 -16.954 1.00 89.88 93 THR A C 1
ATOM 716 O O . THR A 1 93 ? 1.557 -5.150 -17.262 1.00 89.88 93 THR A O 1
ATOM 719 N N . TYR A 1 94 ? 0.832 -3.679 -15.719 1.00 89.25 94 TYR A N 1
ATOM 720 C CA . TYR A 1 94 ? 0.902 -4.603 -14.580 1.00 89.25 94 TYR A CA 1
ATOM 721 C C . TYR A 1 94 ? -0.054 -4.249 -13.440 1.00 89.25 94 TYR A C 1
ATOM 723 O O . TYR A 1 94 ? -0.498 -3.105 -13.316 1.00 89.25 94 TYR A O 1
ATOM 731 N N . TYR A 1 95 ? -0.323 -5.232 -12.579 1.00 87.75 95 TYR A N 1
ATOM 732 C CA . TYR A 1 95 ? -1.056 -5.048 -11.327 1.00 87.75 95 TYR A CA 1
ATOM 733 C C . TYR A 1 95 ? -0.116 -4.862 -10.136 1.00 87.75 95 TYR A C 1
ATOM 735 O O . TYR A 1 95 ? 0.953 -5.477 -10.068 1.00 87.75 95 TYR A O 1
ATOM 743 N N . ILE A 1 96 ? -0.541 -4.029 -9.186 1.00 87.06 96 ILE A N 1
ATOM 744 C CA . ILE A 1 96 ? 0.170 -3.790 -7.927 1.00 87.06 96 ILE A CA 1
ATOM 745 C C . ILE A 1 96 ? -0.706 -4.112 -6.721 1.00 87.06 96 ILE A C 1
ATOM 747 O O . ILE A 1 96 ? -1.928 -3.975 -6.765 1.00 87.06 96 ILE A O 1
ATOM 751 N N . GLN A 1 97 ? -0.051 -4.465 -5.623 1.00 88.12 97 GLN A N 1
ATOM 752 C CA . GLN A 1 97 ? -0.657 -4.589 -4.302 1.00 88.12 97 GLN A CA 1
ATOM 753 C C . GLN A 1 97 ? 0.170 -3.783 -3.313 1.00 88.12 97 GLN A C 1
ATOM 755 O O . GLN A 1 97 ? 1.398 -3.812 -3.346 1.00 88.12 97 GLN A O 1
ATOM 760 N N . PHE A 1 98 ? -0.492 -3.054 -2.423 1.00 86.12 98 PHE A N 1
ATOM 761 C CA . PHE A 1 98 ? 0.215 -2.280 -1.410 1.00 86.12 98 PHE A CA 1
ATOM 762 C C . PHE A 1 98 ? 0.605 -3.144 -0.214 1.00 86.12 98 PHE A C 1
ATOM 764 O O . PHE A 1 98 ? 1.718 -2.999 0.301 1.00 86.12 98 PHE A O 1
ATOM 771 N N . PHE A 1 99 ? -0.257 -4.077 0.194 1.00 89.12 99 PHE A N 1
ATOM 772 C CA . PHE A 1 99 ? -0.096 -4.806 1.447 1.00 89.12 99 PHE A CA 1
ATOM 773 C C . PHE A 1 99 ? 0.115 -6.306 1.229 1.00 89.12 99 PHE A C 1
ATOM 775 O O . PHE A 1 99 ? -0.591 -6.954 0.450 1.00 89.12 99 PHE A O 1
ATOM 782 N N . LEU A 1 100 ? 1.075 -6.871 1.965 1.00 88.44 100 LEU A N 1
ATOM 783 C CA . LEU A 1 100 ? 1.253 -8.321 2.074 1.00 88.44 100 LEU A CA 1
ATOM 784 C C . LEU A 1 100 ? 0.316 -8.884 3.141 1.00 88.44 100 LEU A C 1
ATOM 786 O O . LEU A 1 100 ? 0.042 -8.214 4.134 1.00 88.44 100 LEU A O 1
ATOM 790 N N . ASP A 1 101 ? -0.110 -10.138 2.993 1.00 89.00 101 ASP A N 1
ATOM 791 C CA . ASP A 1 101 ? -0.988 -10.784 3.981 1.00 89.00 101 ASP A CA 1
ATOM 792 C C . ASP A 1 101 ? -0.368 -10.800 5.386 1.00 89.00 101 ASP A C 1
ATOM 794 O O . ASP A 1 101 ? -1.058 -10.549 6.371 1.00 89.00 101 ASP A O 1
ATOM 798 N N . THR A 1 102 ? 0.951 -10.994 5.477 1.00 90.50 102 THR A N 1
ATOM 799 C CA . THR A 1 102 ? 1.700 -10.945 6.741 1.00 90.50 102 THR A CA 1
ATOM 800 C C . THR A 1 102 ? 1.651 -9.569 7.403 1.00 90.50 102 THR A C 1
ATOM 802 O O . THR A 1 102 ? 1.518 -9.475 8.621 1.00 90.50 102 THR A O 1
ATOM 805 N N . GLU A 1 103 ? 1.716 -8.489 6.623 1.00 91.44 103 GLU A N 1
ATOM 806 C CA . GLU A 1 103 ? 1.594 -7.126 7.143 1.00 91.44 103 GLU A CA 1
ATOM 807 C C . GLU A 1 103 ? 0.163 -6.816 7.568 1.00 91.44 103 GLU A C 1
ATOM 809 O O . GLU A 1 103 ? -0.038 -6.215 8.619 1.00 91.44 103 GLU A O 1
ATOM 814 N N . ILE A 1 104 ? -0.828 -7.273 6.796 1.00 92.12 104 ILE A N 1
ATOM 815 C CA . ILE A 1 104 ? -2.243 -7.118 7.144 1.00 92.12 104 ILE A CA 1
ATOM 816 C C . ILE A 1 104 ? -2.520 -7.781 8.494 1.00 92.12 104 ILE A C 1
ATOM 818 O O . ILE A 1 104 ? -3.148 -7.166 9.352 1.00 92.12 104 ILE A O 1
ATOM 822 N N . SER A 1 105 ? -2.007 -8.993 8.727 1.00 92.62 105 SER A N 1
ATOM 823 C CA . SER A 1 105 ? -2.118 -9.657 10.030 1.00 92.62 105 SER A CA 1
ATOM 824 C C . SER A 1 105 ? -1.510 -8.828 11.164 1.00 92.62 105 SER A C 1
ATOM 826 O O . SER A 1 105 ? -2.133 -8.692 12.214 1.00 92.62 105 SER A O 1
ATOM 828 N N . LEU A 1 106 ? -0.342 -8.212 10.956 1.00 92.81 106 LEU A N 1
ATOM 829 C CA . LEU A 1 106 ? 0.275 -7.341 11.963 1.00 92.81 106 LEU A CA 1
ATOM 830 C C . LEU A 1 106 ? -0.570 -6.092 12.245 1.00 92.81 106 LEU A C 1
ATOM 832 O O . LEU A 1 106 ? -0.774 -5.747 13.407 1.00 92.81 106 LEU A O 1
ATOM 836 N N . PHE A 1 107 ? -1.107 -5.433 11.214 1.00 94.50 107 PHE A N 1
ATOM 837 C CA . PHE A 1 107 ? -1.972 -4.262 11.395 1.00 94.50 107 PHE A CA 1
ATOM 838 C C . PHE A 1 107 ? -3.276 -4.611 12.115 1.00 94.50 107 PHE A C 1
ATOM 840 O O . PHE A 1 107 ? -3.748 -3.843 12.953 1.00 94.50 107 PHE A O 1
ATOM 847 N N . LEU A 1 108 ? -3.846 -5.785 11.831 1.00 92.75 108 LEU A N 1
ATOM 848 C CA . LEU A 1 108 ? -5.023 -6.288 12.536 1.00 92.75 108 LEU A CA 1
ATOM 849 C C . LEU A 1 108 ? -4.725 -6.543 14.022 1.00 92.75 108 LEU A C 1
ATOM 851 O O . LEU A 1 108 ? -5.550 -6.184 14.860 1.00 92.75 108 LEU A O 1
ATOM 855 N N . ASN A 1 109 ? -3.544 -7.070 14.357 1.00 92.25 109 ASN A N 1
ATOM 856 C CA . ASN A 1 109 ? -3.119 -7.269 15.748 1.00 92.25 109 ASN A CA 1
ATOM 857 C C . ASN A 1 109 ? -2.855 -5.934 16.474 1.00 92.25 109 ASN A C 1
ATOM 859 O O . ASN A 1 109 ? -3.193 -5.773 17.644 1.00 92.25 109 ASN A O 1
ATOM 863 N N . LEU A 1 110 ? -2.306 -4.926 15.790 1.00 92.38 110 LEU A N 1
ATOM 864 C CA . LEU A 1 110 ? -2.194 -3.576 16.361 1.00 92.38 110 LEU A CA 1
ATOM 865 C C . LEU A 1 110 ? -3.580 -2.972 16.633 1.00 92.38 110 LEU A C 1
ATOM 867 O O . LEU A 1 110 ? -3.810 -2.362 17.678 1.00 92.38 110 LEU A O 1
ATOM 871 N N . ALA A 1 111 ? -4.540 -3.206 15.736 1.00 92.00 111 ALA A N 1
ATOM 872 C CA . ALA A 1 111 ? -5.915 -2.765 15.928 1.00 92.00 111 ALA A CA 1
ATOM 873 C C . ALA A 1 111 ? -6.611 -3.456 17.112 1.00 92.00 111 ALA A C 1
ATOM 875 O O . ALA A 1 111 ? -7.404 -2.819 17.813 1.00 92.00 111 ALA A O 1
ATOM 876 N N . THR A 1 112 ? -6.323 -4.734 17.379 1.00 90.62 112 THR A N 1
ATOM 877 C CA . THR A 1 112 ? -6.870 -5.430 18.555 1.00 90.62 112 THR A CA 1
ATOM 878 C C . THR A 1 112 ? -6.286 -4.913 19.859 1.00 90.62 112 THR A C 1
ATOM 880 O O . THR A 1 112 ? -7.031 -4.730 20.827 1.00 90.62 112 THR A O 1
ATOM 883 N N . GLN A 1 113 ? -4.983 -4.620 19.872 1.00 89.88 113 GLN A N 1
ATOM 884 C CA . GLN A 1 113 ? -4.312 -4.008 21.015 1.00 89.88 113 GLN A CA 1
ATOM 885 C C . GLN A 1 113 ? -4.886 -2.618 21.305 1.00 89.88 113 GLN A C 1
ATOM 887 O O . GLN A 1 113 ? -5.198 -2.315 22.456 1.00 89.88 113 GLN A O 1
ATOM 892 N N . TRP A 1 114 ? -5.128 -1.808 20.269 1.00 90.81 114 TRP A N 1
ATOM 893 C CA . TRP A 1 114 ? -5.756 -0.490 20.403 1.00 90.81 114 TRP A CA 1
ATOM 894 C C . TRP A 1 114 ? -7.160 -0.550 21.024 1.00 90.81 114 TRP A C 1
ATOM 896 O O . TRP A 1 114 ? -7.536 0.315 21.818 1.00 90.81 114 TRP A O 1
ATOM 906 N N . LEU A 1 115 ? -7.939 -1.584 20.698 1.00 87.81 115 LEU A N 1
ATOM 907 C CA . LEU A 1 115 ? -9.257 -1.811 21.296 1.00 87.81 115 LEU A CA 1
ATOM 908 C C . LEU A 1 115 ? -9.201 -2.443 22.698 1.00 87.81 115 LEU A C 1
ATOM 910 O O . LEU A 1 115 ? -10.225 -2.470 23.378 1.00 87.81 115 LEU A O 1
ATOM 914 N N . GLY A 1 116 ? -8.041 -2.944 23.131 1.00 86.44 116 GLY A N 1
ATOM 915 C CA . GLY A 1 116 ? -7.851 -3.584 24.433 1.00 86.44 116 GLY A CA 1
ATOM 916 C C . GLY A 1 116 ? -8.261 -5.061 24.503 1.00 86.44 116 GLY A C 1
ATOM 917 O O . GLY A 1 116 ? -8.431 -5.579 25.603 1.00 86.44 116 GLY A O 1
ATOM 918 N N . PHE A 1 117 ? -8.413 -5.755 23.365 1.00 85.69 117 PHE A N 1
ATOM 919 C CA . PHE A 1 117 ? -8.813 -7.177 23.310 1.00 85.69 117 PHE A CA 1
ATOM 920 C C . PHE A 1 117 ? -7.631 -8.166 23.197 1.00 85.69 117 PHE A C 1
ATOM 922 O O . PHE A 1 117 ? -7.845 -9.362 22.996 1.00 85.69 117 PHE A O 1
ATOM 929 N N . GLY A 1 118 ? -6.390 -7.690 23.346 1.00 86.88 118 GLY A N 1
ATOM 930 C CA . GLY A 1 118 ? -5.171 -8.504 23.235 1.00 86.88 118 GLY A CA 1
ATOM 931 C C . GLY A 1 118 ? -4.603 -8.548 21.813 1.00 86.88 118 GLY A C 1
ATOM 932 O O . GLY A 1 118 ? -4.781 -7.599 21.054 1.00 86.88 118 GLY A O 1
ATOM 933 N N . GLU A 1 119 ? -3.897 -9.627 21.463 1.00 83.44 119 GLU A N 1
ATOM 934 C CA . GLU A 1 119 ? -3.144 -9.757 20.196 1.00 83.44 119 GLU A CA 1
ATOM 935 C C . GLU A 1 119 ? -3.862 -10.564 19.105 1.00 83.44 119 GLU A C 1
ATOM 937 O O . GLU A 1 119 ? -3.371 -10.627 17.983 1.00 83.44 119 GLU A O 1
ATOM 942 N N . ASP A 1 120 ? -5.004 -11.183 19.416 1.00 84.25 120 ASP A N 1
ATOM 943 C CA . ASP A 1 120 ? -5.733 -12.035 18.473 1.00 84.25 120 ASP A CA 1
ATOM 944 C C . ASP A 1 120 ? -7.014 -11.356 17.967 1.00 84.25 120 ASP A C 1
ATOM 946 O O . ASP A 1 120 ? -7.914 -11.003 18.740 1.00 84.25 120 ASP A O 1
ATOM 950 N N . PHE A 1 121 ? -7.122 -11.223 16.642 1.00 83.75 121 PHE A N 1
ATOM 951 C CA . PHE A 1 121 ? -8.297 -10.683 15.959 1.00 83.75 121 PHE A CA 1
ATOM 952 C C . PHE A 1 121 ? -9.574 -11.487 16.205 1.00 83.75 121 PHE A C 1
ATOM 954 O O . PHE A 1 121 ? -10.667 -10.912 16.194 1.00 83.75 121 PHE A O 1
ATOM 961 N N . THR A 1 122 ? -9.488 -12.790 16.485 1.00 85.62 122 THR A N 1
ATOM 962 C CA . THR A 1 122 ? -10.692 -13.590 16.750 1.00 85.62 122 THR A CA 1
ATOM 963 C C . THR A 1 122 ? -11.410 -13.169 18.028 1.00 85.62 122 THR A C 1
ATOM 965 O O . THR A 1 122 ? -12.624 -13.357 18.132 1.00 85.62 122 THR A O 1
ATOM 968 N N . ASN A 1 123 ? -10.690 -12.548 18.967 1.00 84.56 123 ASN A N 1
ATOM 969 C CA . ASN A 1 123 ? -11.240 -12.073 20.237 1.00 84.56 123 ASN A CA 1
ATOM 970 C C . ASN A 1 123 ? -12.028 -10.764 20.092 1.00 84.56 123 ASN A C 1
ATOM 972 O O . ASN A 1 123 ? -12.762 -10.378 21.004 1.00 84.56 123 ASN A O 1
ATOM 976 N N . VAL A 1 124 ? -11.927 -10.083 18.944 1.00 85.56 124 VAL A N 1
ATOM 977 C CA . VAL A 1 124 ? -12.680 -8.854 18.694 1.00 85.56 124 VAL A CA 1
ATOM 978 C C . VAL A 1 124 ? -14.156 -9.184 18.484 1.00 85.56 124 VAL A C 1
ATOM 980 O O . VAL A 1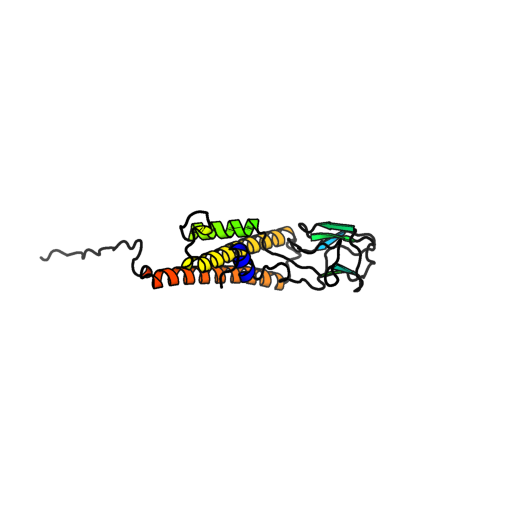 124 ? -14.566 -9.810 17.495 1.00 85.56 124 VAL A O 1
ATOM 983 N N . GLY A 1 125 ? -14.978 -8.697 19.415 1.00 84.69 125 GLY A N 1
ATOM 984 C CA . GLY A 1 125 ? -16.430 -8.803 19.335 1.00 84.69 125 GLY A CA 1
ATOM 985 C C . GLY A 1 125 ? -16.971 -8.227 18.024 1.00 84.69 125 GLY A C 1
ATOM 986 O O . GLY A 1 125 ? -16.477 -7.220 17.516 1.00 84.69 125 GLY A O 1
ATOM 987 N N . VAL A 1 126 ? -18.022 -8.845 17.479 1.00 84.94 126 VAL A N 1
ATOM 988 C CA . VAL A 1 126 ? -18.565 -8.539 16.138 1.00 84.94 126 VAL A CA 1
ATOM 989 C C . VAL A 1 126 ? -18.855 -7.045 15.931 1.00 84.94 126 VAL A C 1
ATOM 991 O O . VAL A 1 126 ? -18.608 -6.522 14.848 1.00 84.94 126 VAL A O 1
ATOM 994 N N . GLY A 1 127 ? -19.30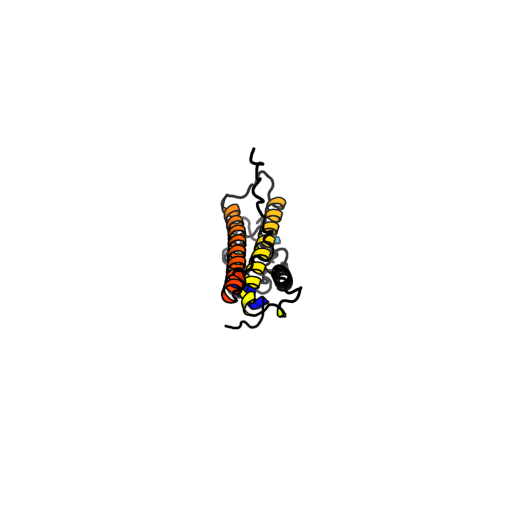8 -6.337 16.970 1.00 84.94 127 GLY A N 1
ATOM 995 C CA . GLY A 1 127 ? -19.575 -4.896 16.904 1.00 84.94 127 GLY A CA 1
ATOM 996 C C . GLY A 1 127 ? -18.329 -4.013 16.744 1.00 84.94 127 GLY A C 1
ATOM 997 O O . GLY A 1 127 ? -18.433 -2.921 16.194 1.00 84.94 127 GLY A O 1
ATOM 998 N N . PHE A 1 128 ? -17.153 -4.474 17.183 1.00 88.00 128 PHE A N 1
ATOM 999 C CA . PHE A 1 128 ? -15.892 -3.729 17.092 1.00 88.00 128 PHE A CA 1
ATOM 1000 C C . PHE A 1 128 ? -15.057 -4.088 15.858 1.00 88.00 128 PHE A C 1
ATOM 1002 O O . PHE A 1 128 ? -14.128 -3.353 15.529 1.00 88.00 128 PHE A O 1
ATOM 1009 N N . ARG A 1 129 ? -15.398 -5.160 15.129 1.00 89.69 129 ARG A N 1
ATOM 1010 C CA . ARG A 1 129 ? -14.655 -5.582 13.926 1.00 89.69 129 ARG A CA 1
ATOM 1011 C C . ARG A 1 129 ? -14.535 -4.484 12.863 1.00 89.69 129 ARG A C 1
ATOM 1013 O O . ARG A 1 129 ? -13.423 -4.279 12.386 1.00 89.69 129 ARG A O 1
ATOM 1020 N N . PRO A 1 130 ? -15.597 -3.724 12.520 1.00 91.00 130 PRO A N 1
ATOM 1021 C CA . PRO A 1 130 ? -15.464 -2.638 11.550 1.00 91.00 130 PRO A CA 1
ATOM 1022 C C . PRO A 1 130 ? -14.505 -1.537 12.021 1.00 91.00 130 PRO A C 1
ATOM 1024 O O . PRO A 1 130 ? -13.748 -1.004 11.218 1.00 91.00 130 PRO A O 1
ATOM 1027 N N . ALA A 1 131 ? -14.500 -1.226 13.323 1.00 91.12 131 ALA A N 1
ATOM 1028 C CA . ALA A 1 131 ? -13.575 -0.252 13.898 1.00 91.12 131 ALA A CA 1
ATOM 1029 C C . ALA A 1 131 ? -12.125 -0.759 13.849 1.00 91.12 131 ALA A C 1
ATOM 1031 O O . ALA A 1 131 ? -11.231 -0.006 13.472 1.00 91.12 131 ALA A O 1
ATOM 1032 N N . ALA A 1 132 ? -11.904 -2.040 14.163 1.00 92.75 132 ALA A N 1
ATOM 1033 C CA . ALA A 1 132 ? -10.590 -2.672 14.088 1.00 92.75 132 ALA A CA 1
ATOM 1034 C C . ALA A 1 132 ? -10.028 -2.659 12.657 1.00 92.75 132 ALA A C 1
ATOM 1036 O O . ALA A 1 132 ? -8.876 -2.293 12.449 1.00 92.75 132 ALA A O 1
ATOM 1037 N N . ILE A 1 133 ? -10.850 -2.993 11.656 1.00 93.12 133 ILE A N 1
ATOM 1038 C CA . ILE A 1 133 ? -10.422 -2.993 10.249 1.00 93.12 133 ILE A CA 1
ATOM 1039 C C . ILE A 1 133 ? -10.046 -1.577 9.794 1.00 93.12 133 ILE A C 1
ATOM 1041 O O . ILE A 1 133 ? -9.002 -1.393 9.178 1.00 93.12 133 ILE A O 1
ATOM 1045 N N . GLN A 1 134 ? -10.849 -0.562 10.128 1.00 94.38 134 GLN A N 1
ATOM 1046 C CA . GLN A 1 134 ? -10.534 0.829 9.776 1.00 94.38 134 GLN A CA 1
ATOM 1047 C C . GLN A 1 134 ? -9.245 1.319 10.452 1.00 94.38 134 GLN A C 1
ATOM 1049 O O . GLN A 1 134 ? -8.452 2.018 9.828 1.00 94.38 134 GLN A O 1
ATOM 1054 N N . TYR A 1 135 ? -8.989 0.904 11.694 1.00 94.44 135 TYR A N 1
ATOM 1055 C CA . TYR A 1 135 ? -7.729 1.218 12.367 1.00 94.44 135 TYR A CA 1
ATOM 1056 C C . TYR A 1 135 ? -6.531 0.514 11.713 1.00 94.44 135 TYR A C 1
ATOM 1058 O O . TYR A 1 135 ? -5.497 1.136 11.485 1.00 94.44 135 TYR A O 1
ATOM 1066 N N . ALA A 1 136 ? -6.679 -0.756 11.326 1.00 94.69 136 ALA A N 1
ATOM 1067 C CA . ALA A 1 136 ? -5.644 -1.468 10.581 1.00 94.69 136 ALA A CA 1
ATOM 1068 C C . ALA A 1 136 ? -5.332 -0.774 9.241 1.00 94.69 136 ALA A C 1
ATOM 1070 O O . ALA A 1 136 ? -4.173 -0.703 8.835 1.00 94.69 136 ALA A O 1
ATOM 1071 N N . ILE A 1 137 ? -6.350 -0.236 8.554 1.00 94.12 137 ILE A N 1
ATOM 1072 C CA . ILE A 1 137 ? -6.175 0.530 7.308 1.00 94.12 137 ILE A CA 1
ATOM 1073 C C . ILE A 1 137 ? -5.349 1.794 7.565 1.00 94.12 137 ILE A C 1
ATOM 1075 O O . ILE A 1 137 ? -4.438 2.088 6.793 1.00 94.12 137 ILE A O 1
ATOM 1079 N N . TYR A 1 138 ? -5.626 2.511 8.656 1.00 95.19 138 TYR A N 1
ATOM 1080 C CA . TYR A 1 138 ? -4.834 3.668 9.080 1.00 95.19 138 TYR A CA 1
ATOM 1081 C C . TYR A 1 138 ? -3.346 3.316 9.252 1.00 95.19 138 TYR A C 1
ATOM 1083 O O . TYR A 1 138 ? -2.495 3.970 8.648 1.00 95.19 138 TYR A O 1
ATOM 1091 N N . GLU A 1 139 ? -3.030 2.245 9.987 1.00 94.62 139 GLU A N 1
ATOM 1092 C CA . GLU A 1 139 ? -1.641 1.801 10.185 1.00 94.62 139 GLU A CA 1
ATOM 1093 C C . GLU A 1 139 ? -0.964 1.402 8.866 1.00 94.62 139 GLU A C 1
ATOM 1095 O O . GLU A 1 139 ? 0.181 1.779 8.596 1.00 94.62 139 GLU A O 1
ATOM 1100 N N . GLY A 1 140 ? -1.695 0.697 7.997 1.00 92.69 140 GLY A N 1
ATOM 1101 C CA . GLY A 1 140 ? -1.209 0.323 6.674 1.00 92.69 140 GLY A CA 1
ATOM 1102 C C . GLY A 1 140 ? -0.831 1.538 5.826 1.00 92.69 140 GLY A C 1
ATOM 1103 O O . GLY A 1 140 ? 0.291 1.617 5.317 1.00 92.69 140 GLY A O 1
ATOM 1104 N N . PHE A 1 141 ? -1.735 2.511 5.688 1.00 92.38 141 PHE A N 1
ATOM 1105 C CA . PHE A 1 141 ? -1.471 3.704 4.880 1.00 92.38 141 PHE A CA 1
ATOM 1106 C C . PHE A 1 141 ? -0.401 4.618 5.487 1.00 92.38 141 PHE A C 1
ATOM 1108 O O . PHE A 1 141 ? 0.382 5.184 4.727 1.00 92.38 141 PHE A O 1
ATOM 1115 N N . ASN A 1 142 ? -0.280 4.696 6.816 1.00 91.56 142 ASN A N 1
ATOM 1116 C CA . ASN A 1 142 ? 0.830 5.400 7.464 1.00 91.56 142 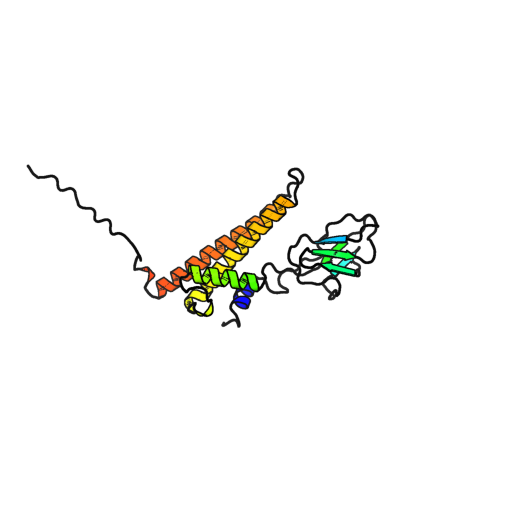ASN A CA 1
ATOM 1117 C C . ASN A 1 142 ? 2.181 4.768 7.135 1.00 91.56 142 ASN A C 1
ATOM 1119 O O . ASN A 1 142 ? 3.106 5.463 6.711 1.00 91.56 142 ASN A O 1
ATOM 1123 N N . LYS A 1 143 ? 2.298 3.441 7.277 1.00 91.56 143 LYS A N 1
ATOM 1124 C CA . LYS A 1 143 ? 3.528 2.725 6.915 1.00 91.56 143 LYS A CA 1
ATOM 1125 C C . LYS A 1 143 ? 3.870 2.940 5.440 1.00 91.56 143 LYS A C 1
ATOM 1127 O O . LYS A 1 143 ? 5.032 3.162 5.099 1.00 91.56 143 LYS A O 1
ATOM 1132 N N . LEU A 1 144 ? 2.865 2.887 4.565 1.00 87.94 144 LEU A N 1
ATOM 1133 C CA . LEU A 1 144 ? 3.044 3.102 3.132 1.00 87.94 144 LEU A CA 1
ATOM 1134 C C . LEU A 1 144 ? 3.523 4.528 2.826 1.00 87.94 144 LEU A C 1
ATOM 1136 O O . LEU A 1 144 ? 4.461 4.689 2.048 1.00 87.94 144 LEU A O 1
ATOM 1140 N N . ALA A 1 145 ? 2.941 5.539 3.474 1.00 87.50 145 ALA A N 1
ATOM 1141 C CA . ALA A 1 145 ? 3.362 6.930 3.340 1.00 87.50 145 ALA A CA 1
ATOM 1142 C C . ALA A 1 145 ? 4.814 7.131 3.805 1.00 87.50 145 ALA A C 1
ATOM 1144 O O . ALA A 1 145 ? 5.599 7.768 3.104 1.00 87.50 145 ALA A O 1
ATOM 1145 N N . MET A 1 146 ? 5.212 6.525 4.931 1.00 87.50 146 MET A N 1
ATOM 1146 C CA . MET A 1 146 ? 6.600 6.560 5.413 1.00 87.50 146 MET A CA 1
ATOM 1147 C C . MET A 1 146 ? 7.567 5.901 4.425 1.00 87.50 146 MET A C 1
ATOM 1149 O O . MET A 1 146 ? 8.602 6.480 4.098 1.00 87.50 146 MET A O 1
ATOM 1153 N N . LYS A 1 147 ? 7.212 4.725 3.893 1.00 84.31 147 LYS A N 1
ATOM 1154 C CA . LYS A 1 147 ? 8.023 4.045 2.876 1.00 84.31 147 LYS A CA 1
ATOM 1155 C C . LYS A 1 147 ? 8.138 4.894 1.609 1.00 84.31 147 LYS A C 1
ATOM 1157 O O . LYS A 1 147 ? 9.210 4.971 1.016 1.00 84.31 147 LYS A O 1
ATOM 1162 N N . TRP A 1 148 ? 7.057 5.543 1.185 1.00 81.12 148 TRP A N 1
ATOM 1163 C CA . TRP A 1 148 ? 7.090 6.438 0.030 1.00 81.12 148 TRP A CA 1
ATOM 1164 C C . TRP A 1 148 ? 8.019 7.633 0.274 1.00 81.12 148 TRP A C 1
ATOM 1166 O O . TRP A 1 148 ? 8.851 7.935 -0.576 1.00 81.12 148 TRP A O 1
ATOM 1176 N N . HIS A 1 149 ? 7.943 8.258 1.451 1.00 80.69 149 HIS A N 1
ATOM 1177 C CA . HIS A 1 149 ? 8.851 9.332 1.859 1.00 80.69 149 HIS A CA 1
ATOM 1178 C C . HIS A 1 149 ? 10.322 8.921 1.814 1.00 80.69 149 HIS A C 1
ATOM 1180 O O . HIS A 1 149 ? 11.141 9.655 1.263 1.00 80.69 149 HIS A O 1
ATOM 1186 N N . GLU A 1 150 ? 10.654 7.759 2.372 1.00 81.00 150 GLU A N 1
ATOM 1187 C CA . GLU A 1 150 ? 12.025 7.254 2.386 1.00 81.00 150 GLU A CA 1
ATOM 1188 C C . GLU A 1 150 ? 12.549 7.034 0.964 1.00 81.00 150 GLU A C 1
ATOM 1190 O O . GLU A 1 150 ? 13.631 7.505 0.623 1.00 81.00 150 GLU A O 1
ATOM 1195 N N . ASN A 1 151 ? 11.748 6.413 0.097 1.00 74.56 151 ASN A N 1
ATOM 1196 C CA . ASN A 1 151 ? 12.159 6.164 -1.281 1.00 74.56 151 ASN A CA 1
ATOM 1197 C C . ASN A 1 151 ? 12.306 7.446 -2.100 1.00 74.56 151 ASN A C 1
ATOM 1199 O O . ASN A 1 151 ? 13.248 7.560 -2.882 1.00 74.56 151 ASN A O 1
ATOM 1203 N N . GLN A 1 152 ? 11.422 8.427 -1.910 1.00 71.31 152 GLN A N 1
ATOM 1204 C CA . GLN A 1 152 ? 11.589 9.746 -2.522 1.00 71.31 152 GLN A CA 1
ATOM 1205 C C . GLN A 1 152 ? 12.891 10.395 -2.014 1.00 71.31 152 GLN A C 1
ATOM 1207 O O . GLN A 1 152 ? 13.704 10.862 -2.805 1.00 71.31 152 GLN A O 1
ATOM 1212 N N . SER A 1 153 ? 13.165 10.341 -0.710 1.00 71.19 153 SER A N 1
ATOM 1213 C CA . SER A 1 153 ? 14.404 10.896 -0.153 1.00 71.19 153 SER A CA 1
ATOM 1214 C C . SER A 1 153 ? 15.675 10.197 -0.649 1.00 71.19 153 SER A C 1
ATOM 1216 O O . SER A 1 153 ? 16.711 10.849 -0.742 1.00 71.19 153 SER A O 1
ATOM 1218 N N . GLN A 1 154 ? 15.633 8.888 -0.907 1.00 68.00 154 GLN A N 1
ATOM 1219 C CA . GLN A 1 154 ? 16.795 8.112 -1.356 1.00 68.00 154 GLN A CA 1
ATOM 1220 C C . GLN A 1 154 ? 17.030 8.213 -2.868 1.00 68.00 154 GLN A C 1
ATOM 1222 O O . GLN A 1 154 ? 18.170 8.135 -3.317 1.00 68.00 154 GLN A O 1
ATOM 1227 N N . THR A 1 155 ? 15.962 8.378 -3.651 1.00 59.53 155 THR A N 1
ATOM 1228 C CA . THR A 1 155 ? 16.032 8.329 -5.120 1.00 59.53 155 THR A CA 1
ATOM 1229 C C . THR A 1 155 ? 16.325 9.698 -5.739 1.00 59.53 155 THR A C 1
ATOM 1231 O O . THR A 1 155 ? 16.987 9.761 -6.772 1.00 59.53 155 THR A O 1
ATOM 1234 N N . PHE A 1 156 ? 15.885 10.803 -5.125 1.00 53.69 156 PHE A N 1
ATOM 1235 C CA . PHE A 1 156 ? 16.066 12.141 -5.698 1.00 53.69 156 PHE A CA 1
ATOM 1236 C C . PHE A 1 156 ? 17.304 12.844 -5.123 1.00 53.69 156 PHE A C 1
ATOM 1238 O O . PHE A 1 156 ? 17.417 13.067 -3.917 1.00 53.69 156 PHE A O 1
ATOM 1245 N N . ARG A 1 157 ? 18.231 13.262 -5.999 1.00 51.97 157 ARG A N 1
ATOM 1246 C CA . ARG A 1 157 ? 19.188 14.331 -5.667 1.00 51.97 157 ARG A CA 1
ATOM 1247 C C . ARG A 1 157 ? 18.397 15.622 -5.432 1.00 51.97 157 ARG A C 1
ATOM 1249 O O . ARG A 1 157 ? 17.386 15.842 -6.088 1.00 51.97 157 ARG A O 1
ATOM 1256 N N . LEU A 1 158 ? 18.872 16.493 -4.536 1.00 50.41 158 LEU A N 1
ATOM 1257 C CA . LEU A 1 158 ? 18.192 17.746 -4.152 1.00 50.41 158 LEU A CA 1
ATOM 1258 C C . LEU A 1 158 ? 17.810 18.645 -5.355 1.00 50.41 158 LEU A C 1
ATOM 1260 O O . LEU A 1 158 ? 16.911 19.472 -5.248 1.00 50.41 158 LEU A O 1
ATOM 1264 N N . GLU A 1 159 ? 18.503 18.478 -6.485 1.00 44.28 159 GLU A N 1
ATOM 1265 C CA . GLU A 1 159 ? 18.351 19.244 -7.729 1.00 44.28 159 GLU A CA 1
ATOM 1266 C C . GLU A 1 159 ? 17.285 18.678 -8.687 1.00 44.28 159 GLU A C 1
ATOM 1268 O O . GLU A 1 159 ? 16.838 19.391 -9.578 1.00 44.28 159 GLU A O 1
ATOM 1273 N N . ASP A 1 160 ? 16.836 17.437 -8.474 1.00 49.81 160 ASP A N 1
ATOM 1274 C CA . ASP A 1 160 ? 15.858 16.713 -9.305 1.00 49.81 160 ASP A CA 1
ATOM 1275 C C . ASP A 1 160 ? 14.508 16.594 -8.569 1.00 49.81 160 ASP A C 1
ATOM 1277 O O . ASP A 1 160 ? 13.819 15.571 -8.599 1.00 49.81 160 ASP A O 1
ATOM 1281 N N . ALA A 1 161 ? 14.179 17.635 -7.795 1.00 46.66 161 ALA A N 1
ATOM 1282 C CA . ALA A 1 161 ? 13.037 17.636 -6.895 1.00 46.66 161 ALA A CA 1
ATOM 1283 C C . ALA A 1 161 ? 11.744 17.308 -7.668 1.00 46.66 161 ALA A C 1
ATOM 1285 O O . ALA A 1 161 ? 11.437 17.962 -8.671 1.00 46.66 161 ALA A O 1
ATOM 1286 N N . PRO A 1 162 ? 10.974 16.303 -7.220 1.00 48.62 162 PRO A N 1
ATOM 1287 C CA . PRO A 1 162 ? 9.854 15.792 -7.982 1.00 48.62 162 PRO A CA 1
ATOM 1288 C C . PRO A 1 162 ? 8.783 16.868 -8.188 1.00 48.62 162 PRO A C 1
ATOM 1290 O O . PRO A 1 162 ? 8.442 17.632 -7.282 1.00 48.62 162 PRO A O 1
ATOM 1293 N N . ASN A 1 163 ? 8.240 16.893 -9.405 1.00 57.59 163 ASN A N 1
ATOM 1294 C CA . ASN A 1 163 ? 7.130 17.741 -9.821 1.00 57.59 163 ASN A CA 1
ATOM 1295 C C . ASN A 1 163 ? 5.971 17.673 -8.799 1.00 57.59 163 ASN A C 1
ATOM 1297 O O . ASN A 1 163 ? 5.743 16.631 -8.178 1.00 57.59 163 ASN A O 1
ATOM 1301 N N . LYS A 1 164 ? 5.225 18.773 -8.627 1.00 58.03 164 LYS A N 1
ATOM 1302 C CA . LYS A 1 164 ? 4.206 18.973 -7.567 1.00 58.03 164 LYS A CA 1
ATOM 1303 C C . LYS A 1 164 ? 3.185 17.823 -7.442 1.00 58.03 164 LYS A C 1
ATOM 1305 O O . LYS A 1 164 ? 2.669 17.571 -6.358 1.00 58.03 164 LYS A O 1
ATOM 1310 N N . GLU A 1 165 ? 2.953 17.095 -8.529 1.00 56.75 165 GLU A N 1
ATOM 1311 C CA . GLU A 1 165 ? 2.069 15.927 -8.639 1.00 56.75 165 GLU A CA 1
ATOM 1312 C C . GLU A 1 165 ? 2.476 14.741 -7.736 1.00 56.75 165 GLU A C 1
ATOM 1314 O O . GLU A 1 165 ? 1.614 14.049 -7.196 1.00 56.75 165 GLU A O 1
ATOM 1319 N N . ASN A 1 166 ? 3.770 14.526 -7.464 1.00 61.78 166 ASN A N 1
ATOM 1320 C CA . ASN A 1 166 ? 4.210 13.442 -6.568 1.00 61.78 166 ASN A CA 1
ATOM 1321 C C . ASN A 1 166 ? 3.876 13.720 -5.091 1.00 61.78 166 ASN A C 1
ATOM 1323 O O . ASN A 1 166 ? 3.727 12.785 -4.300 1.00 61.78 166 ASN A O 1
ATOM 1327 N N . ILE A 1 167 ? 3.714 14.996 -4.724 1.00 70.12 167 ILE A N 1
ATOM 1328 C CA . ILE A 1 167 ? 3.259 15.409 -3.389 1.00 70.12 167 ILE A CA 1
ATOM 1329 C C . ILE A 1 167 ? 1.763 15.101 -3.224 1.00 70.12 167 ILE A C 1
ATOM 1331 O O . ILE A 1 167 ? 1.322 14.748 -2.131 1.00 70.12 167 ILE A O 1
ATOM 1335 N N . GLU A 1 168 ? 0.971 15.173 -4.297 1.00 77.81 168 GLU A N 1
ATOM 1336 C CA . GLU A 1 168 ? -0.470 14.889 -4.245 1.00 77.81 168 GLU A CA 1
ATOM 1337 C C . GLU A 1 168 ? -0.758 13.424 -3.906 1.00 77.81 168 GLU A C 1
ATOM 1339 O O . GLU A 1 168 ? -1.658 13.140 -3.115 1.00 77.81 168 GLU A O 1
ATOM 1344 N N . TYR A 1 169 ? 0.046 12.496 -4.431 1.00 77.88 169 TYR A N 1
ATOM 1345 C CA . TYR A 1 169 ? -0.094 11.071 -4.130 1.00 77.88 169 TYR A CA 1
ATOM 1346 C C . TYR A 1 169 ? 0.180 10.754 -2.653 1.00 77.88 169 TYR A C 1
ATOM 1348 O O . TYR A 1 169 ? -0.568 10.012 -2.014 1.00 77.88 169 TYR A O 1
ATOM 1356 N N . LEU A 1 170 ? 1.212 11.374 -2.083 1.00 81.75 170 LEU A N 1
ATOM 1357 C CA . LEU A 1 170 ? 1.505 11.282 -0.656 1.00 81.75 170 LEU A CA 1
ATOM 1358 C C . LEU A 1 170 ? 0.379 11.899 0.191 1.00 81.75 170 LEU A C 1
ATOM 1360 O O . LEU A 1 170 ? -0.071 11.297 1.166 1.00 81.75 170 LEU A O 1
ATOM 1364 N N . ASN A 1 171 ? -0.105 13.083 -0.192 1.00 86.94 171 ASN A N 1
ATOM 1365 C CA . ASN A 1 171 ? -1.216 13.741 0.494 1.00 86.94 171 ASN A CA 1
ATOM 1366 C C . ASN A 1 171 ? -2.478 12.874 0.482 1.00 86.94 171 ASN A C 1
ATOM 1368 O O . ASN A 1 171 ? -3.192 12.819 1.482 1.00 86.94 171 ASN A O 1
ATOM 1372 N N . TRP A 1 172 ? -2.734 12.160 -0.616 1.00 88.44 172 TRP A N 1
ATOM 1373 C CA . TRP A 1 172 ? -3.827 11.199 -0.705 1.00 88.44 172 TRP A CA 1
ATOM 1374 C C . TRP A 1 172 ? -3.665 10.035 0.285 1.00 88.44 172 TRP A C 1
ATOM 1376 O O . TRP A 1 172 ? -4.641 9.672 0.947 1.00 88.44 172 TRP A O 1
ATOM 1386 N N . MET A 1 173 ? -2.458 9.481 0.443 1.00 89.12 173 MET A N 1
ATOM 1387 C CA . MET A 1 173 ? -2.201 8.424 1.434 1.00 89.12 173 MET A CA 1
ATOM 1388 C C . MET A 1 173 ? -2.436 8.914 2.862 1.00 89.12 173 MET A C 1
ATOM 1390 O O . MET A 1 173 ? -3.175 8.272 3.608 1.00 89.12 173 MET A O 1
ATOM 1394 N N . ASN A 1 174 ? -1.881 10.077 3.213 1.00 90.25 174 ASN A N 1
ATOM 1395 C CA . ASN A 1 174 ? -2.054 10.678 4.538 1.00 90.25 174 ASN A CA 1
ATOM 1396 C C . ASN A 1 174 ? -3.532 10.986 4.825 1.00 90.25 174 ASN A C 1
ATOM 1398 O O . ASN A 1 174 ? -4.056 10.620 5.873 1.00 90.25 174 ASN A O 1
ATOM 1402 N N . ALA A 1 175 ? -4.250 11.567 3.859 1.00 92.31 175 ALA A N 1
ATOM 1403 C CA . ALA A 1 175 ? -5.680 11.829 3.996 1.00 92.31 175 ALA A CA 1
ATOM 1404 C C . ALA A 1 175 ? -6.501 10.536 4.142 1.00 92.31 175 ALA A C 1
ATOM 1406 O O . ALA A 1 175 ? -7.484 10.501 4.884 1.00 92.31 175 ALA A O 1
ATOM 1407 N N . THR A 1 176 ? -6.116 9.466 3.442 1.00 91.19 176 THR A N 1
ATOM 1408 C CA . THR A 1 176 ? -6.765 8.154 3.562 1.00 91.19 176 THR A CA 1
ATOM 1409 C C . THR A 1 176 ? -6.547 7.564 4.954 1.00 91.19 176 THR A C 1
ATOM 1411 O O . THR A 1 176 ? -7.514 7.104 5.564 1.00 91.19 176 THR A O 1
ATOM 1414 N N . ALA A 1 177 ? -5.325 7.651 5.489 1.00 91.94 177 ALA A N 1
ATOM 1415 C CA . ALA A 1 177 ? -5.008 7.224 6.849 1.00 91.94 177 ALA A CA 1
ATOM 1416 C C . ALA A 1 177 ? -5.824 8.011 7.892 1.00 91.94 177 ALA A C 1
ATOM 1418 O O . ALA A 1 177 ? -6.533 7.411 8.702 1.00 91.94 177 ALA A O 1
ATOM 1419 N N . ASP A 1 178 ? -5.823 9.345 7.822 1.00 94.06 178 ASP A N 1
ATOM 1420 C CA . ASP A 1 178 ? -6.566 10.207 8.751 1.00 94.06 178 ASP A CA 1
ATOM 1421 C C . ASP A 1 178 ? -8.075 9.933 8.732 1.00 94.06 178 ASP A C 1
ATOM 1423 O O . ASP A 1 178 ? -8.738 9.898 9.774 1.00 94.06 178 ASP A O 1
ATOM 1427 N N . ASN A 1 179 ? -8.644 9.732 7.542 1.00 94.31 179 ASN A N 1
ATOM 1428 C CA . ASN A 1 179 ? -10.061 9.414 7.396 1.00 94.31 179 ASN A CA 1
ATOM 1429 C C . ASN A 1 179 ? -10.397 8.027 7.957 1.00 94.31 179 ASN A C 1
ATOM 1431 O O . ASN A 1 179 ? -11.454 7.862 8.571 1.00 94.31 179 ASN A O 1
ATOM 1435 N N . ALA A 1 180 ? -9.511 7.045 7.779 1.00 93.50 180 ALA A N 1
ATOM 1436 C CA . ALA A 1 180 ? -9.672 5.712 8.350 1.00 93.50 180 ALA A CA 1
ATOM 1437 C C . ALA A 1 180 ? -9.616 5.752 9.887 1.00 93.50 180 ALA A C 1
ATOM 1439 O O . ALA A 1 180 ? -10.475 5.161 10.543 1.00 93.50 180 ALA A O 1
ATOM 1440 N N . LEU A 1 181 ? -8.703 6.538 10.470 1.00 93.69 181 LEU A N 1
ATOM 1441 C CA . LEU A 1 181 ? -8.627 6.733 11.920 1.00 93.69 181 LEU A CA 1
ATOM 1442 C C . LEU A 1 181 ? -9.901 7.378 12.478 1.00 93.69 181 LEU A C 1
ATOM 1444 O O . LEU A 1 181 ? -10.473 6.874 13.447 1.00 93.69 181 LEU A O 1
ATOM 1448 N N . LYS A 1 182 ? -10.389 8.454 11.845 1.00 94.50 182 LYS A N 1
ATOM 1449 C CA . LYS A 1 182 ? -11.644 9.116 12.246 1.00 94.50 182 LYS A CA 1
ATOM 1450 C C . LYS A 1 182 ? -12.813 8.131 12.233 1.00 94.50 182 LYS A C 1
ATOM 1452 O O . LYS A 1 182 ? -13.506 7.985 13.241 1.00 94.50 182 LYS A O 1
ATOM 1457 N N . ARG A 1 183 ? -12.971 7.368 11.147 1.00 92.12 183 ARG A N 1
ATOM 1458 C CA . ARG A 1 183 ? -14.010 6.331 11.038 1.00 92.12 183 ARG A CA 1
ATOM 1459 C C . ARG A 1 183 ? -13.855 5.242 12.096 1.00 92.12 183 ARG A C 1
ATOM 1461 O O . ARG A 1 183 ? -14.853 4.826 12.679 1.00 92.12 183 ARG A O 1
ATOM 1468 N N . ALA A 1 184 ? -12.632 4.793 12.375 1.00 92.19 184 ALA A N 1
ATOM 1469 C CA . ALA A 1 184 ? -12.369 3.809 13.420 1.00 92.19 184 ALA A CA 1
ATOM 1470 C C . ALA A 1 184 ? -12.822 4.318 14.797 1.00 92.19 184 ALA A C 1
ATOM 1472 O O . ALA A 1 184 ? -13.529 3.605 15.514 1.00 92.19 184 ALA A O 1
ATOM 1473 N N . THR A 1 185 ? -12.479 5.564 15.146 1.00 92.12 185 THR A N 1
ATOM 1474 C CA . THR A 1 185 ? -12.904 6.188 16.409 1.00 92.12 185 THR A CA 1
ATOM 1475 C C . THR A 1 185 ? -14.418 6.358 16.491 1.00 92.12 185 THR A C 1
ATOM 1477 O O . THR A 1 185 ? -15.017 5.965 17.489 1.00 92.12 185 THR A O 1
ATOM 1480 N N . GLU A 1 186 ? -15.062 6.829 15.422 1.00 91.94 186 GLU A N 1
ATOM 1481 C CA . GLU A 1 186 ? -16.516 6.993 15.370 1.00 91.94 186 GLU A CA 1
ATOM 1482 C C . GLU A 1 186 ? -17.246 5.655 15.516 1.00 91.94 186 GLU A C 1
ATOM 1484 O O . GLU A 1 186 ? -18.212 5.549 16.269 1.00 91.94 186 GLU A O 1
ATOM 1489 N N . LEU A 1 187 ? -16.797 4.605 14.824 1.00 90.81 187 LEU A N 1
ATOM 1490 C CA . LEU A 1 187 ? -17.403 3.274 14.908 1.00 90.81 187 LEU A CA 1
ATOM 1491 C C . LEU A 1 187 ? -17.247 2.668 16.303 1.00 90.81 187 LEU A C 1
ATOM 1493 O O . LEU A 1 187 ? -18.194 2.076 16.829 1.00 90.81 187 LEU A O 1
ATOM 1497 N N . ARG A 1 188 ? -16.076 2.850 16.920 1.00 87.75 188 ARG A N 1
ATOM 1498 C CA . ARG A 1 188 ? -15.818 2.427 18.296 1.00 87.75 188 ARG A CA 1
ATOM 1499 C C . ARG A 1 188 ? -16.754 3.146 19.273 1.00 87.75 188 ARG A C 1
ATOM 1501 O O . ARG A 1 188 ? -17.443 2.493 20.057 1.00 87.75 188 ARG A O 1
ATOM 1508 N N . ASP A 1 189 ? -16.825 4.469 19.194 1.00 87.06 189 ASP A N 1
ATOM 1509 C CA . ASP A 1 189 ? -17.605 5.299 20.115 1.00 87.06 189 ASP A CA 1
ATOM 1510 C C . ASP A 1 189 ? -19.122 5.110 19.913 1.00 87.06 189 ASP A C 1
ATOM 1512 O O . ASP A 1 189 ? -19.890 5.070 20.881 1.00 87.06 189 ASP A O 1
ATOM 1516 N N . ASN A 1 190 ? -19.567 4.885 18.672 1.00 86.81 190 ASN A N 1
ATOM 1517 C CA . ASN A 1 190 ? -20.944 4.504 18.354 1.00 86.81 190 ASN A CA 1
ATOM 1518 C C . ASN A 1 190 ? -21.323 3.154 18.973 1.00 86.81 190 ASN A C 1
ATOM 1520 O O . ASN A 1 190 ? -22.436 3.009 19.484 1.00 86.81 190 ASN A O 1
ATOM 1524 N N . ASN A 1 191 ? -20.420 2.168 18.961 1.00 84.94 191 ASN A N 1
ATOM 1525 C CA . ASN A 1 191 ? -20.674 0.878 19.602 1.00 84.94 191 ASN A CA 1
ATOM 1526 C C . ASN A 1 191 ? -20.808 1.034 21.128 1.00 84.94 191 ASN A C 1
ATOM 1528 O O . ASN A 1 191 ? -21.785 0.560 21.708 1.00 84.94 191 ASN A O 1
ATOM 1532 N N . TYR A 1 192 ? -19.912 1.794 21.769 1.00 81.81 192 TYR A N 1
ATOM 1533 C CA . TYR A 1 192 ? -20.025 2.099 23.202 1.00 81.81 192 TYR A CA 1
ATOM 1534 C C . TYR A 1 192 ? -21.304 2.870 23.551 1.00 81.81 192 TYR A C 1
ATOM 1536 O O . TYR A 1 192 ? -21.939 2.604 24.574 1.00 81.81 192 TYR A O 1
ATOM 1544 N N . THR A 1 193 ? -21.723 3.803 22.695 1.00 80.62 193 THR A N 1
ATOM 1545 C CA . THR A 1 193 ? -22.951 4.584 22.900 1.00 80.62 193 THR A CA 1
ATOM 1546 C C . THR A 1 193 ? -24.202 3.717 22.806 1.00 80.62 193 THR A C 1
ATOM 1548 O O . THR A 1 193 ? -25.098 3.847 23.639 1.00 80.62 193 THR A O 1
ATOM 1551 N N . ARG A 1 194 ? -24.250 2.775 21.857 1.00 76.69 194 ARG A N 1
ATOM 1552 C CA . ARG A 1 194 ? -25.351 1.802 21.737 1.00 76.69 194 ARG A CA 1
ATOM 1553 C C . ARG A 1 194 ? -25.462 0.881 22.949 1.00 76.69 194 ARG A C 1
ATOM 1555 O O . ARG A 1 194 ? -26.567 0.491 23.308 1.00 76.69 194 ARG A O 1
ATOM 1562 N N . GLN A 1 195 ? -24.341 0.566 23.592 1.00 74.56 195 GLN A N 1
ATOM 1563 C CA . GLN A 1 195 ? -24.300 -0.247 24.811 1.00 74.56 195 GLN A CA 1
ATOM 1564 C C . GLN A 1 195 ? -24.553 0.569 26.092 1.00 74.56 195 GLN A C 1
ATOM 1566 O O . GLN A 1 195 ? -24.477 0.028 27.191 1.00 74.56 195 GLN A O 1
ATOM 1571 N N . GLY A 1 196 ? -24.831 1.876 25.979 1.00 66.56 196 GLY A N 1
ATOM 1572 C CA . GLY A 1 196 ? -25.040 2.765 27.127 1.00 66.56 196 GLY A CA 1
ATOM 1573 C C . GLY A 1 196 ? -23.770 3.072 27.930 1.00 66.56 196 GLY A C 1
ATOM 1574 O O . GLY A 1 196 ? -23.842 3.757 28.948 1.00 66.56 196 GLY A O 1
ATOM 1575 N N . GLN A 1 197 ? -22.604 2.611 27.470 1.00 63.00 197 GLN A N 1
ATOM 1576 C CA . GLN A 1 197 ? -21.322 2.756 28.160 1.00 63.00 197 GLN A CA 1
ATOM 1577 C C . GLN A 1 197 ? -20.656 4.118 27.910 1.00 63.00 197 GLN A C 1
ATOM 1579 O O . GLN A 1 197 ? -19.831 4.545 28.712 1.00 63.00 197 GLN A O 1
ATOM 1584 N N . SER A 1 198 ? -21.053 4.861 26.867 1.00 52.44 198 SER A N 1
ATOM 1585 C CA . SER A 1 198 ? -20.467 6.181 26.557 1.00 52.44 198 SER A CA 1
ATOM 1586 C C . SER A 1 198 ? -20.782 7.286 27.576 1.00 52.44 198 SER A C 1
ATOM 1588 O O . SER A 1 198 ? -20.210 8.373 27.502 1.00 52.44 198 SER A O 1
ATOM 1590 N N . LYS A 1 199 ? -21.667 7.028 28.550 1.00 50.69 199 LYS A N 1
ATOM 1591 C CA . LYS A 1 199 ? -22.015 7.989 29.610 1.00 50.69 199 LYS A CA 1
ATOM 1592 C C . LYS A 1 199 ? -21.199 7.841 30.895 1.00 50.69 199 LYS A C 1
ATOM 1594 O O . LYS A 1 199 ? -21.323 8.700 31.766 1.00 50.69 199 LYS A O 1
ATOM 1599 N N . ALA A 1 200 ? -20.368 6.808 31.029 1.00 45.88 200 ALA A N 1
ATOM 1600 C CA . ALA A 1 200 ? -19.478 6.666 32.176 1.00 45.88 200 ALA A CA 1
ATOM 1601 C C . ALA A 1 200 ? -18.070 7.153 31.788 1.00 45.88 200 ALA A C 1
ATOM 1603 O O . ALA A 1 200 ? -17.372 6.457 31.051 1.00 45.88 200 ALA A O 1
ATOM 1604 N N . PRO A 1 201 ? -17.619 8.343 32.233 1.00 50.88 201 PRO A N 1
ATOM 1605 C CA . PRO A 1 201 ? -16.225 8.723 32.052 1.00 50.88 201 PRO A CA 1
ATOM 1606 C C . PRO A 1 201 ? -15.355 7.726 32.822 1.00 50.88 201 PRO A C 1
ATOM 1608 O O . PRO A 1 201 ? -15.447 7.664 34.046 1.00 50.88 201 PRO A O 1
ATOM 1611 N N . LEU A 1 202 ? -14.518 6.960 32.111 1.00 57.38 202 LEU A N 1
ATOM 1612 C CA . LEU A 1 202 ? -13.703 5.912 32.734 1.00 57.38 202 LEU A CA 1
ATOM 1613 C C . LEU A 1 202 ? -12.764 6.483 33.811 1.00 57.38 202 LEU A C 1
ATOM 1615 O O . LEU A 1 202 ? -12.519 5.805 34.795 1.00 57.38 202 LEU A O 1
ATOM 1619 N N . PHE A 1 203 ? -12.338 7.749 33.687 1.00 52.81 203 PHE A N 1
ATOM 1620 C CA . PHE A 1 203 ? -11.685 8.515 34.753 1.00 52.81 203 PHE A CA 1
ATOM 1621 C C . PHE A 1 203 ? -11.925 10.022 34.566 1.00 52.81 203 PHE A C 1
ATOM 1623 O O . PHE A 1 203 ? -11.129 10.720 33.942 1.00 52.81 203 PHE A O 1
ATOM 1630 N N . LYS A 1 204 ? -13.018 10.567 35.116 1.00 47.44 204 LYS A N 1
ATOM 1631 C CA . LYS A 1 204 ? -13.051 11.996 35.473 1.00 47.44 204 LYS A CA 1
ATOM 1632 C C . LYS A 1 204 ? -12.717 12.095 36.955 1.00 47.44 204 LYS A C 1
ATOM 1634 O O . LYS A 1 204 ? -13.528 11.711 37.791 1.00 47.44 204 LYS A O 1
ATOM 1639 N N . VAL A 1 205 ? -11.543 12.634 37.282 1.00 55.41 205 VAL A N 1
ATOM 1640 C CA . VAL A 1 205 ? -11.295 13.163 38.627 1.00 55.41 205 VAL A CA 1
ATOM 1641 C C . VAL A 1 205 ? -12.301 14.294 38.819 1.00 55.41 205 VAL A C 1
ATOM 1643 O O . VAL A 1 205 ? -12.198 15.345 38.185 1.00 55.41 205 VAL A O 1
ATOM 1646 N N . ALA A 1 206 ? -13.327 14.056 39.634 1.00 51.41 206 ALA A N 1
ATOM 1647 C CA . ALA A 1 206 ? -14.216 15.110 40.084 1.00 51.41 206 ALA A CA 1
ATOM 1648 C C . ALA A 1 206 ? -13.381 16.059 40.948 1.00 51.41 206 ALA A C 1
ATOM 1650 O O . ALA A 1 206 ? -13.163 15.812 42.131 1.00 51.41 206 ALA A O 1
ATOM 1651 N N . GLY A 1 207 ? -12.852 17.119 40.337 1.00 56.62 207 GLY A N 1
ATOM 1652 C CA . GLY A 1 207 ? -12.205 18.205 41.057 1.00 56.62 207 GLY A CA 1
ATOM 1653 C C . GLY A 1 207 ? -13.251 18.909 41.911 1.00 56.62 207 GLY A C 1
ATOM 1654 O O . GLY A 1 207 ? -13.906 19.840 41.446 1.00 56.62 207 GLY A O 1
ATOM 1655 N N . GLY A 1 208 ? -13.451 18.429 43.138 1.00 57.34 208 GLY A N 1
ATOM 1656 C CA . GLY A 1 208 ? -14.286 19.094 44.124 1.00 57.34 208 GLY A CA 1
ATOM 1657 C C . GLY A 1 208 ? -13.726 20.489 44.371 1.00 57.34 208 GLY A C 1
ATOM 1658 O O . GLY A 1 208 ? -12.656 20.640 44.955 1.00 57.34 208 GLY A O 1
ATOM 1659 N N . ARG A 1 209 ? -14.423 21.526 43.901 1.00 58.06 209 ARG A N 1
ATOM 1660 C CA . ARG A 1 209 ? -14.116 22.902 44.294 1.00 58.06 209 ARG A CA 1
ATOM 1661 C C . ARG A 1 209 ? -14.645 23.110 45.707 1.00 58.06 209 ARG A C 1
ATOM 1663 O O . ARG A 1 209 ? -15.833 23.357 45.890 1.00 58.06 209 ARG A O 1
ATOM 1670 N N . VAL A 1 210 ? -13.762 23.014 46.697 1.00 68.56 210 VAL A N 1
ATOM 1671 C CA . VAL A 1 210 ? -14.040 23.519 48.045 1.00 68.56 210 VAL A CA 1
ATOM 1672 C C . VAL A 1 210 ? -14.166 25.039 47.929 1.00 68.56 210 VAL A C 1
ATOM 1674 O O . VAL A 1 210 ? -13.219 25.709 47.512 1.00 68.56 210 VAL A O 1
ATOM 1677 N N . GLN A 1 211 ? -15.347 25.593 48.218 1.00 64.31 211 GLN A N 1
ATOM 1678 C CA . GLN A 1 211 ? -15.498 27.042 48.329 1.00 64.31 211 GLN A CA 1
ATOM 1679 C C . GLN A 1 211 ? -14.658 27.526 49.509 1.00 64.31 211 GLN A C 1
ATOM 1681 O O . GLN A 1 211 ? -14.757 26.993 50.612 1.00 64.31 211 GLN A O 1
ATOM 1686 N N . ASN A 1 212 ? -13.823 28.532 49.265 1.00 57.91 212 ASN A N 1
ATOM 1687 C CA . ASN A 1 212 ? -13.009 29.147 50.298 1.00 57.91 212 ASN A CA 1
ATOM 1688 C C . ASN A 1 212 ? -13.939 29.985 51.193 1.00 57.91 212 ASN A C 1
ATOM 1690 O O . ASN A 1 212 ? -14.284 31.114 50.850 1.00 57.91 212 ASN A O 1
ATOM 1694 N N . THR A 1 213 ? -14.435 29.402 52.285 1.00 67.56 213 THR A N 1
ATOM 1695 C CA . THR A 1 213 ? -15.264 30.112 53.263 1.00 67.56 213 THR A CA 1
ATOM 1696 C C . THR A 1 213 ? -14.379 31.067 54.054 1.00 67.56 213 THR A C 1
ATOM 1698 O O . THR A 1 213 ? -13.631 30.644 54.936 1.00 67.56 213 THR A O 1
ATOM 1701 N N . THR A 1 214 ? -14.442 32.357 53.737 1.00 71.94 214 THR A N 1
ATOM 1702 C CA . THR A 1 214 ? -13.819 33.406 54.549 1.00 71.94 214 THR A CA 1
ATOM 1703 C C . THR A 1 214 ? -14.524 33.458 55.913 1.00 71.94 214 THR A C 1
ATOM 1705 O O . THR A 1 214 ? -15.758 33.461 55.934 1.00 71.94 214 THR A O 1
ATOM 1708 N N . PRO A 1 215 ? -13.804 33.501 57.051 1.00 65.56 215 PRO A N 1
ATOM 1709 C CA . PRO A 1 215 ? -14.447 33.616 58.355 1.00 65.56 215 PRO A CA 1
ATOM 1710 C C . PRO A 1 215 ? -15.232 34.930 58.433 1.00 65.56 215 PRO A C 1
ATOM 1712 O O . PRO A 1 215 ? -14.673 36.000 58.187 1.00 65.56 215 PRO A O 1
ATOM 1715 N N . MET A 1 216 ? -16.520 34.851 58.769 1.00 58.97 216 MET A N 1
ATOM 1716 C CA . MET A 1 216 ? -17.314 36.031 59.114 1.00 58.97 216 MET A CA 1
ATOM 1717 C C . MET A 1 216 ? -16.762 36.633 60.414 1.00 58.97 216 MET A C 1
ATOM 1719 O O . MET A 1 216 ? -16.587 35.910 61.396 1.00 58.97 216 MET A O 1
ATOM 1723 N N . ARG A 1 217 ? -16.443 37.933 60.387 1.00 51.25 217 ARG A N 1
ATOM 1724 C CA . ARG A 1 217 ? -16.163 38.742 61.582 1.00 51.25 217 ARG A CA 1
ATOM 1725 C C . ARG A 1 217 ? -17.456 39.282 62.165 1.00 51.25 217 ARG A C 1
ATOM 1727 O O . ARG A 1 217 ? -18.328 39.657 61.351 1.00 51.25 217 ARG A O 1
#